Protein AF-A0A1C4ABQ2-F1 (afdb_monomer_lite)

Structure (mmCIF, N/CA/C/O backbone):
data_AF-A0A1C4ABQ2-F1
#
_entry.id   AF-A0A1C4ABQ2-F1
#
loop_
_atom_site.group_PDB
_atom_site.id
_atom_site.type_symbol
_atom_site.label_atom_id
_atom_site.label_alt_id
_atom_site.label_comp_id
_atom_site.label_asym_id
_atom_site.label_entity_id
_atom_site.label_seq_id
_atom_site.pdbx_PDB_ins_code
_atom_site.Cartn_x
_atom_site.Cartn_y
_atom_site.Cartn_z
_atom_site.occupancy
_atom_site.B_iso_or_equiv
_atom_site.auth_seq_id
_atom_site.auth_comp_id
_atom_site.auth_asym_id
_atom_site.auth_atom_id
_atom_site.pdbx_PDB_model_num
ATOM 1 N N . MET A 1 1 ? -17.768 11.528 25.682 1.00 63.75 1 MET A N 1
ATOM 2 C CA . MET A 1 1 ? -18.380 11.515 24.343 1.00 63.75 1 MET A CA 1
ATOM 3 C C . MET A 1 1 ? -19.595 10.629 24.456 1.00 63.75 1 MET A C 1
ATOM 5 O O . MET A 1 1 ? -19.444 9.522 24.957 1.00 63.75 1 MET A O 1
ATOM 9 N N . GLU A 1 2 ? -20.773 11.145 24.133 1.00 73.62 2 GLU A N 1
ATOM 10 C CA . GLU A 1 2 ? -22.008 10.357 24.211 1.00 73.62 2 GLU A CA 1
ATOM 11 C C . GLU A 1 2 ? -22.003 9.253 23.143 1.00 73.62 2 GLU A C 1
ATOM 13 O O . GLU A 1 2 ? -21.319 9.375 22.124 1.00 73.62 2 GLU A O 1
ATOM 18 N N . LYS A 1 3 ? -22.748 8.165 23.370 1.00 76.06 3 LYS A N 1
ATOM 19 C CA . LYS A 1 3 ? -22.786 6.993 22.477 1.00 76.06 3 LYS A CA 1
ATOM 20 C C . LYS A 1 3 ? -23.130 7.365 21.028 1.00 76.06 3 LYS A C 1
ATOM 22 O O . LYS A 1 3 ? -22.496 6.870 20.098 1.00 76.06 3 LYS A O 1
ATOM 27 N N . GLU A 1 4 ? -24.069 8.292 20.847 1.00 79.88 4 GLU A N 1
ATOM 28 C CA . GLU A 1 4 ? -24.466 8.845 19.545 1.00 79.88 4 GLU A CA 1
ATOM 29 C C . GLU A 1 4 ? -23.286 9.537 18.833 1.00 79.88 4 GLU A C 1
ATOM 31 O O . GLU A 1 4 ? -22.979 9.243 17.679 1.00 79.88 4 GLU A O 1
ATOM 36 N N . GLN A 1 5 ? -22.558 10.393 19.560 1.00 82.44 5 GLN A N 1
ATOM 37 C CA . GLN A 1 5 ? -21.386 11.113 19.051 1.00 82.44 5 GLN A CA 1
ATOM 38 C C . GLN A 1 5 ? -20.245 10.152 18.704 1.00 82.44 5 GLN A C 1
ATOM 40 O O . GLN A 1 5 ? -19.570 10.312 17.690 1.00 82.44 5 GLN A O 1
ATOM 45 N N . LEU A 1 6 ? -20.034 9.121 19.526 1.00 84.12 6 LEU A N 1
ATOM 46 C CA . LEU A 1 6 ? -19.039 8.083 19.268 1.00 84.12 6 LEU A CA 1
ATOM 47 C C . LEU A 1 6 ? -19.360 7.302 17.988 1.00 84.12 6 LEU A C 1
ATOM 49 O O . LEU A 1 6 ? -18.461 7.021 17.195 1.00 84.12 6 LEU A O 1
ATOM 53 N N . ARG A 1 7 ? -20.639 7.000 17.753 1.00 85.19 7 ARG A N 1
ATOM 54 C CA . ARG A 1 7 ? -21.100 6.329 16.535 1.00 85.19 7 ARG A CA 1
ATOM 55 C C . ARG A 1 7 ? -20.881 7.185 15.291 1.00 85.19 7 ARG A C 1
ATOM 57 O O . ARG A 1 7 ? -20.404 6.675 14.277 1.00 85.19 7 ARG A O 1
ATOM 64 N N . GLU A 1 8 ? -21.178 8.479 15.369 1.00 87.50 8 GLU A N 1
ATOM 65 C CA . GLU A 1 8 ? -20.927 9.426 14.279 1.00 87.50 8 GLU A CA 1
ATOM 66 C C . GLU A 1 8 ? -19.428 9.515 13.952 1.00 87.50 8 GLU A C 1
ATOM 68 O O . GLU A 1 8 ? -19.023 9.387 12.793 1.00 87.50 8 GLU A O 1
ATOM 73 N N . VAL A 1 9 ? -18.588 9.623 14.986 1.00 88.00 9 VAL A N 1
ATOM 74 C CA . VAL A 1 9 ? -17.129 9.665 14.855 1.00 88.00 9 VAL A CA 1
ATOM 75 C C . VAL A 1 9 ? -16.578 8.391 14.210 1.00 88.00 9 VAL A C 1
ATOM 77 O O . VAL A 1 9 ? -15.751 8.479 13.302 1.00 88.00 9 VAL A O 1
ATOM 80 N N . LEU A 1 10 ? -17.044 7.209 14.618 1.00 87.50 10 LEU A N 1
ATOM 81 C CA . LEU A 1 10 ? -16.612 5.943 14.018 1.00 87.50 10 LEU A CA 1
ATOM 82 C C . LEU A 1 10 ? -17.118 5.774 12.587 1.00 87.50 10 LEU A C 1
ATOM 84 O O . LEU A 1 10 ? -16.385 5.273 11.742 1.00 87.50 10 LEU A O 1
ATOM 88 N N . THR A 1 11 ? -18.328 6.239 12.281 1.00 88.81 11 THR A N 1
ATOM 89 C CA . THR A 1 11 ? -18.867 6.196 10.913 1.00 88.81 11 THR A CA 1
ATOM 90 C C . THR A 1 11 ? -18.039 7.075 9.975 1.00 88.81 11 THR A C 1
ATOM 92 O O . THR A 1 11 ? -17.652 6.640 8.889 1.00 88.81 11 THR A O 1
ATOM 95 N N . LYS A 1 12 ? -17.683 8.285 10.420 1.00 89.31 12 LYS A N 1
ATOM 96 C CA . LYS A 1 12 ? -16.762 9.172 9.699 1.00 89.31 12 LYS A CA 1
ATOM 97 C C . LYS A 1 12 ? -15.358 8.571 9.597 1.00 89.31 12 LYS A C 1
ATOM 99 O O . LYS A 1 12 ? -14.734 8.615 8.540 1.00 89.31 12 LYS A O 1
ATOM 104 N N . GLY A 1 13 ? -14.881 7.950 10.674 1.00 88.69 13 GLY A N 1
ATOM 105 C CA . GLY A 1 13 ? -13.627 7.204 10.695 1.00 88.69 13 GLY A CA 1
ATOM 106 C C . GLY A 1 13 ? -13.599 6.077 9.666 1.00 88.69 13 GLY A C 1
ATOM 107 O O . GLY A 1 13 ? -12.601 5.918 8.972 1.00 88.69 13 GLY A O 1
ATOM 108 N N . LYS A 1 14 ? -14.701 5.334 9.514 1.00 91.25 14 LYS A N 1
ATOM 109 C CA . LYS A 1 14 ? -14.835 4.245 8.538 1.00 91.25 14 LYS A CA 1
ATOM 110 C C . LYS A 1 14 ? -14.685 4.747 7.105 1.00 91.25 14 LYS A C 1
ATOM 112 O O . LYS A 1 14 ? -13.998 4.106 6.313 1.00 91.25 14 LYS A O 1
ATOM 117 N N . GLN A 1 15 ? -15.298 5.886 6.778 1.00 91.75 15 GLN A N 1
ATOM 118 C CA . GLN A 1 15 ? -15.149 6.513 5.461 1.00 91.75 15 GLN A CA 1
ATOM 119 C C . GLN A 1 15 ? -13.683 6.872 5.187 1.00 91.75 15 GLN A C 1
ATOM 121 O O . GLN A 1 15 ? -13.126 6.439 4.182 1.00 91.75 15 GLN A O 1
ATOM 126 N N . LEU A 1 16 ? -13.032 7.559 6.131 1.00 89.56 16 LEU A N 1
ATOM 127 C CA . LEU A 1 16 ? -11.625 7.959 6.015 1.00 89.56 16 LEU A CA 1
ATOM 128 C C . LEU A 1 16 ? -10.666 6.759 5.940 1.00 89.56 16 LEU A C 1
ATOM 130 O O . LEU A 1 16 ? -9.710 6.781 5.167 1.00 89.56 16 LEU A O 1
ATOM 134 N N . ALA A 1 17 ? -10.923 5.690 6.696 1.00 89.31 17 ALA A N 1
ATOM 135 C CA . ALA A 1 17 ? -10.144 4.456 6.618 1.00 89.31 17 ALA A CA 1
ATOM 136 C C . ALA A 1 17 ? -10.325 3.749 5.263 1.00 89.31 17 ALA A C 1
ATOM 138 O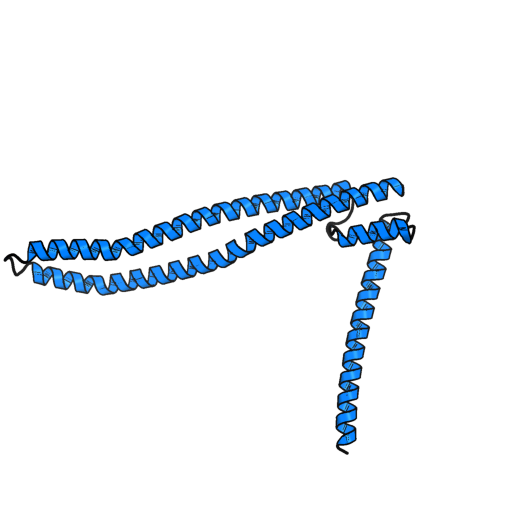 O . ALA A 1 17 ? -9.363 3.220 4.708 1.00 89.31 17 ALA A O 1
ATOM 139 N N . GLY A 1 18 ? -11.535 3.782 4.695 1.00 89.94 18 GLY A N 1
ATOM 140 C CA . GLY A 1 18 ? -11.804 3.279 3.347 1.00 89.94 18 GLY A CA 1
ATOM 141 C C . GLY A 1 18 ? -11.032 4.049 2.273 1.00 89.94 18 GLY A C 1
ATOM 142 O O . GLY A 1 18 ? -10.375 3.438 1.428 1.00 89.94 18 GLY A O 1
ATOM 143 N N . GLU A 1 19 ? -11.040 5.382 2.348 1.00 90.62 19 GLU A N 1
ATOM 144 C CA . GLU A 1 19 ? -10.248 6.250 1.466 1.00 90.62 19 GLU A CA 1
ATOM 145 C C . GLU A 1 19 ? -8.744 5.989 1.613 1.00 90.62 19 GLU A C 1
ATOM 147 O O . GLU A 1 19 ? -8.029 5.856 0.616 1.00 90.62 19 GLU A O 1
ATOM 152 N N . TYR A 1 20 ? -8.258 5.847 2.850 1.00 91.00 20 TYR A N 1
ATOM 153 C CA . TYR A 1 20 ? -6.868 5.499 3.139 1.00 91.00 20 TYR A CA 1
ATOM 154 C C . TYR A 1 20 ? -6.472 4.157 2.509 1.00 91.00 20 TYR A C 1
ATOM 156 O O . TYR A 1 20 ? -5.434 4.062 1.845 1.00 91.00 20 TYR A O 1
ATOM 164 N N . GLU A 1 21 ? -7.295 3.116 2.666 1.00 90.56 21 GLU A N 1
ATOM 165 C CA . GLU A 1 21 ? -7.055 1.809 2.054 1.00 90.56 21 GLU A CA 1
ATOM 166 C C . GLU A 1 21 ? -7.016 1.893 0.525 1.00 90.56 21 GLU A C 1
ATOM 168 O O . GLU A 1 21 ? -6.146 1.283 -0.110 1.00 90.56 21 GLU A O 1
ATOM 173 N N . GLU A 1 22 ? -7.930 2.648 -0.086 1.00 92.62 22 GLU A N 1
ATOM 174 C CA . GLU A 1 22 ? -7.968 2.826 -1.533 1.00 92.62 22 GLU A CA 1
ATOM 175 C C . GLU A 1 22 ? -6.719 3.556 -2.044 1.00 92.62 22 GLU A C 1
ATOM 177 O O . GLU A 1 22 ? -6.046 3.063 -2.960 1.00 92.62 22 GLU A O 1
ATOM 182 N N . LEU A 1 23 ? -6.350 4.669 -1.408 1.00 90.12 23 LEU A N 1
ATOM 183 C CA . LEU A 1 23 ? -5.131 5.419 -1.706 1.00 90.12 23 LEU A CA 1
ATOM 184 C C . LEU A 1 23 ? -3.885 4.539 -1.557 1.00 90.12 23 LEU A C 1
ATOM 186 O O . LEU A 1 23 ? -3.011 4.538 -2.430 1.00 90.12 23 LEU A O 1
ATOM 190 N N . ASN A 1 24 ? -3.816 3.717 -0.508 1.00 88.19 24 ASN A N 1
ATOM 191 C CA . ASN A 1 24 ? -2.699 2.802 -0.287 1.00 88.19 24 ASN A CA 1
ATOM 192 C C . ASN A 1 24 ? -2.634 1.694 -1.362 1.00 88.19 24 ASN A C 1
ATOM 194 O O . ASN A 1 24 ? -1.553 1.349 -1.856 1.00 88.19 24 ASN A O 1
ATOM 198 N N . ARG A 1 25 ? -3.783 1.173 -1.821 1.00 88.94 25 ARG A N 1
ATOM 199 C CA . ARG A 1 25 ? -3.846 0.245 -2.970 1.00 88.94 25 ARG A CA 1
ATOM 200 C C . ARG A 1 25 ? -3.374 0.913 -4.262 1.00 88.94 25 ARG A C 1
ATOM 202 O O . ARG A 1 25 ? -2.673 0.279 -5.056 1.00 88.94 25 ARG A O 1
ATOM 209 N N . GLN A 1 26 ? -3.742 2.171 -4.500 1.00 88.06 26 GLN A N 1
ATOM 210 C CA . GLN A 1 26 ? -3.267 2.933 -5.659 1.00 88.06 26 GLN A CA 1
ATOM 211 C C . GLN A 1 26 ? -1.754 3.182 -5.586 1.00 88.06 26 GLN A C 1
ATOM 213 O O . GLN A 1 26 ? -1.039 2.940 -6.562 1.00 88.06 26 GLN A O 1
ATOM 218 N N . TYR A 1 27 ? -1.243 3.569 -4.417 1.00 88.38 27 TYR A N 1
ATOM 219 C CA . TYR A 1 27 ? 0.185 3.758 -4.169 1.00 88.38 27 TYR A CA 1
ATOM 220 C C . TYR A 1 27 ? 0.987 2.482 -4.447 1.00 88.38 27 TYR A C 1
ATOM 222 O O . TYR A 1 27 ? 1.986 2.517 -5.168 1.00 88.38 27 TYR A O 1
ATOM 230 N N . ASN A 1 28 ? 0.520 1.330 -3.962 1.00 84.19 28 ASN A N 1
ATOM 231 C CA . ASN A 1 28 ? 1.181 0.046 -4.195 1.00 84.19 28 ASN A CA 1
ATOM 232 C C . ASN A 1 28 ? 1.170 -0.377 -5.672 1.00 84.19 28 ASN A C 1
ATOM 234 O O . ASN A 1 28 ? 2.174 -0.911 -6.161 1.00 84.19 28 ASN A O 1
ATOM 238 N N . ARG A 1 29 ? 0.086 -0.083 -6.406 1.00 84.44 29 ARG A N 1
ATOM 239 C CA . ARG A 1 29 ? 0.014 -0.290 -7.864 1.00 84.44 29 ARG A CA 1
ATOM 240 C C . ARG A 1 29 ? 1.036 0.549 -8.629 1.00 84.44 29 ARG A C 1
ATOM 242 O O . ARG A 1 29 ? 1.559 0.075 -9.630 1.00 84.44 29 ARG A O 1
ATOM 249 N N . VAL A 1 30 ? 1.358 1.752 -8.154 1.00 82.75 30 VAL A N 1
ATOM 250 C CA . VAL A 1 30 ? 2.367 2.635 -8.768 1.00 82.75 30 VAL A CA 1
ATOM 251 C C . VAL A 1 30 ? 3.793 2.278 -8.324 1.00 82.75 30 VAL A C 1
ATOM 253 O O . VAL A 1 30 ? 4.723 2.328 -9.126 1.00 82.75 30 VAL A O 1
ATOM 256 N N . LYS A 1 31 ? 3.993 1.854 -7.072 1.00 78.69 31 LYS A N 1
ATOM 257 C CA . LYS A 1 31 ? 5.318 1.535 -6.511 1.00 78.69 31 LYS A CA 1
ATOM 258 C C . LYS A 1 31 ? 5.974 0.315 -7.172 1.00 78.69 31 LYS A C 1
ATOM 260 O O . LYS A 1 31 ? 7.166 0.356 -7.481 1.00 78.69 31 LYS A O 1
ATOM 265 N N . ARG A 1 32 ? 5.218 -0.770 -7.393 1.00 75.38 32 ARG A N 1
ATOM 266 C CA . ARG A 1 32 ? 5.733 -2.009 -8.015 1.00 75.38 32 ARG A CA 1
ATOM 267 C C . ARG A 1 32 ? 6.380 -1.789 -9.391 1.00 75.38 32 ARG A C 1
ATOM 269 O O . ARG A 1 32 ? 7.529 -2.204 -9.554 1.00 75.38 32 ARG A O 1
ATOM 276 N N . PRO A 1 33 ? 5.717 -1.139 -10.369 1.00 71.94 33 PRO A N 1
ATOM 277 C CA . PRO A 1 33 ? 6.312 -0.935 -11.680 1.00 71.94 33 PRO A CA 1
ATOM 278 C C . PRO A 1 33 ? 7.560 -0.060 -11.604 1.00 71.94 33 PRO A C 1
ATOM 280 O O . PRO A 1 33 ? 8.510 -0.371 -12.308 1.00 71.94 33 PRO A O 1
ATOM 283 N N . ILE A 1 34 ? 7.633 0.952 -10.725 1.00 73.31 34 ILE A N 1
ATOM 284 C CA . ILE A 1 34 ? 8.823 1.818 -10.565 1.00 73.31 34 ILE A CA 1
ATOM 285 C C . ILE A 1 34 ? 10.076 1.020 -10.149 1.00 73.31 34 ILE A C 1
ATOM 287 O O . ILE A 1 34 ? 11.173 1.297 -10.647 1.00 73.31 34 ILE A O 1
ATOM 291 N N . LEU A 1 35 ? 9.923 0.028 -9.264 1.00 69.31 35 LEU A N 1
ATOM 292 C CA . LEU A 1 35 ? 11.028 -0.824 -8.802 1.00 69.31 35 LEU A CA 1
ATOM 293 C C . LEU A 1 35 ? 11.518 -1.773 -9.901 1.00 69.31 35 LEU A C 1
ATOM 295 O O . LEU A 1 35 ? 12.704 -1.765 -10.227 1.00 69.31 35 LEU A O 1
ATOM 299 N N . LEU A 1 36 ? 10.605 -2.524 -10.527 1.00 68.94 36 LEU A N 1
ATOM 300 C CA . LEU A 1 36 ? 10.931 -3.453 -11.623 1.00 68.94 36 LEU A CA 1
ATOM 301 C C . LEU A 1 36 ? 11.585 -2.728 -12.804 1.00 68.94 36 LEU A C 1
ATOM 303 O O . LEU A 1 36 ? 12.581 -3.174 -13.369 1.00 68.94 36 LEU A O 1
ATOM 307 N N . SER A 1 37 ? 11.065 -1.546 -13.119 1.00 67.50 37 SER A N 1
ATOM 308 C CA . SER A 1 37 ? 11.619 -0.693 -14.161 1.00 67.50 37 SER A CA 1
ATOM 309 C C . SER A 1 37 ? 12.983 -0.075 -13.783 1.00 67.50 37 SER A C 1
ATOM 311 O O . SER A 1 37 ? 13.776 0.308 -14.643 1.00 67.50 37 SER A O 1
ATOM 313 N N . GLY A 1 38 ? 13.319 0.034 -12.495 1.00 68.94 38 GLY A N 1
ATOM 314 C CA . GLY A 1 38 ? 14.666 0.440 -12.069 1.00 68.94 38 GLY A CA 1
ATOM 315 C C . GLY A 1 38 ? 15.710 -0.600 -12.451 1.00 68.94 38 GLY A C 1
ATOM 316 O O . GLY A 1 38 ? 16.705 -0.264 -13.086 1.00 68.94 38 GLY A O 1
ATOM 317 N N . ALA A 1 39 ? 15.429 -1.862 -12.133 1.00 70.31 39 ALA A N 1
ATOM 318 C CA . ALA A 1 39 ? 16.317 -2.979 -12.432 1.00 70.31 39 ALA A CA 1
ATOM 319 C C . ALA A 1 39 ? 16.547 -3.157 -13.944 1.00 70.31 39 ALA A C 1
ATOM 321 O O . ALA A 1 39 ? 17.687 -3.308 -14.378 1.00 70.31 39 ALA A O 1
ATOM 322 N N . LEU A 1 40 ? 15.489 -3.054 -14.758 1.00 69.94 40 LEU A N 1
ATOM 323 C CA . LEU A 1 40 ? 15.597 -3.152 -16.220 1.00 69.94 40 LEU A CA 1
ATOM 324 C C . LEU A 1 40 ? 16.497 -2.070 -16.832 1.00 69.94 40 LEU A C 1
ATOM 326 O O . LEU A 1 40 ? 17.263 -2.364 -17.745 1.00 69.94 40 LEU A O 1
ATOM 330 N N . LEU A 1 41 ? 16.446 -0.835 -16.320 1.00 72.06 41 LEU A N 1
ATOM 331 C CA . LEU A 1 41 ? 17.294 0.252 -16.819 1.00 72.06 41 LEU A CA 1
ATOM 332 C C . LEU A 1 41 ? 18.781 -0.035 -16.572 1.00 72.06 41 LEU A C 1
ATOM 334 O O . LEU A 1 41 ? 19.601 0.184 -17.456 1.00 72.06 41 LEU A O 1
ATOM 338 N N . VAL A 1 42 ? 19.120 -0.559 -15.391 1.00 73.81 42 VAL A N 1
ATOM 339 C CA . VAL A 1 42 ? 20.500 -0.931 -15.045 1.00 73.81 42 VAL A CA 1
ATOM 340 C C . VAL A 1 42 ? 21.015 -2.024 -15.981 1.00 73.81 42 VAL A C 1
ATOM 342 O O . VAL A 1 42 ? 22.117 -1.906 -16.507 1.00 73.81 42 VAL A O 1
ATOM 345 N N . ILE A 1 43 ? 20.197 -3.043 -16.262 1.00 72.62 43 ILE A N 1
ATOM 346 C CA . ILE A 1 43 ? 20.551 -4.116 -17.204 1.00 72.62 43 ILE A CA 1
ATOM 347 C C . ILE A 1 43 ? 20.796 -3.551 -18.609 1.00 72.62 43 ILE A C 1
ATOM 349 O O . ILE A 1 43 ? 21.783 -3.907 -19.249 1.00 72.62 43 ILE A O 1
ATOM 353 N N . ILE A 1 44 ? 19.932 -2.647 -19.084 1.00 71.06 44 ILE A N 1
ATOM 354 C CA . ILE A 1 44 ? 20.096 -2.007 -20.397 1.00 71.06 44 ILE A CA 1
ATOM 355 C C . ILE A 1 44 ? 21.398 -1.202 -20.452 1.00 71.06 44 ILE A C 1
ATOM 357 O O . ILE A 1 44 ? 22.124 -1.315 -21.435 1.00 71.06 44 ILE A O 1
ATOM 361 N N . LEU A 1 45 ? 21.720 -0.430 -19.409 1.00 71.62 45 LEU A N 1
ATOM 362 C CA . LEU A 1 45 ? 22.960 0.352 -19.349 1.00 71.62 45 LEU A CA 1
ATOM 363 C C . LEU A 1 45 ? 24.205 -0.543 -19.393 1.00 71.62 45 LEU A C 1
ATOM 365 O O . LEU A 1 45 ? 25.114 -0.262 -20.170 1.00 71.62 45 LEU A O 1
ATOM 369 N N . ILE A 1 46 ? 24.208 -1.655 -18.652 1.00 74.00 46 ILE A N 1
ATOM 370 C CA . ILE A 1 46 ? 25.298 -2.644 -18.679 1.00 74.00 46 ILE A CA 1
ATOM 371 C C . ILE A 1 46 ? 25.460 -3.238 -20.085 1.00 74.00 46 ILE A C 1
ATOM 373 O O . ILE A 1 46 ? 26.569 -3.309 -20.612 1.00 74.00 46 ILE A O 1
ATOM 377 N N . MET A 1 47 ? 24.357 -3.628 -20.732 1.00 71.06 47 MET A N 1
ATOM 378 C CA . MET A 1 47 ? 24.394 -4.155 -22.102 1.00 71.06 47 MET A CA 1
ATOM 379 C C . MET A 1 47 ? 24.947 -3.122 -23.092 1.00 71.06 47 MET A C 1
ATOM 381 O O . MET A 1 47 ? 25.703 -3.470 -23.998 1.00 71.06 47 MET A O 1
ATOM 385 N N . LEU A 1 48 ? 24.605 -1.846 -22.907 1.00 70.69 48 LEU A N 1
ATOM 386 C CA . LEU A 1 48 ? 25.069 -0.752 -23.755 1.00 70.69 48 LEU A CA 1
ATOM 387 C C . LEU A 1 48 ? 26.571 -0.484 -23.564 1.00 70.69 48 LEU A C 1
ATOM 389 O O . LEU A 1 48 ? 27.278 -0.297 -24.553 1.00 70.69 48 LEU A O 1
ATOM 393 N N . GLU A 1 49 ? 27.085 -0.554 -22.333 1.00 73.75 49 GLU A N 1
ATOM 394 C CA . GLU A 1 49 ? 28.528 -0.487 -22.061 1.00 73.75 49 GLU A CA 1
ATOM 395 C C . GLU A 1 49 ? 29.295 -1.635 -22.726 1.00 73.75 49 GLU A C 1
ATOM 397 O O . GLU A 1 49 ? 30.314 -1.392 -23.378 1.00 73.75 49 GLU A O 1
ATOM 402 N N . ILE A 1 50 ? 28.787 -2.870 -22.642 1.00 72.62 50 ILE A N 1
ATOM 403 C CA . ILE A 1 50 ? 29.397 -4.039 -23.299 1.00 72.62 50 ILE A CA 1
ATOM 404 C C . ILE A 1 50 ? 29.479 -3.825 -24.816 1.00 72.62 50 ILE A C 1
ATOM 406 O O . ILE A 1 50 ? 30.514 -4.106 -25.431 1.00 72.62 50 ILE A O 1
ATOM 410 N N . ILE A 1 51 ? 28.420 -3.285 -25.426 1.00 70.44 51 ILE A N 1
ATOM 411 C CA . ILE A 1 51 ? 28.395 -2.958 -26.857 1.00 70.44 51 ILE A CA 1
ATOM 412 C C . ILE A 1 51 ? 29.441 -1.882 -27.187 1.00 70.44 51 ILE A C 1
ATOM 414 O O . ILE A 1 51 ? 30.222 -2.061 -28.121 1.00 70.44 51 ILE A O 1
ATOM 418 N N . VAL A 1 52 ? 29.517 -0.795 -26.412 1.00 69.62 52 VAL A N 1
ATOM 419 C CA . VAL A 1 52 ? 30.488 0.294 -26.637 1.00 69.62 52 VAL A CA 1
ATOM 420 C C . VAL A 1 52 ? 31.932 -0.202 -26.514 1.00 69.62 52 VAL A C 1
ATOM 422 O O . VAL A 1 52 ? 32.771 0.131 -27.356 1.00 69.62 52 VAL A O 1
ATOM 425 N N . VAL A 1 53 ? 32.233 -1.021 -25.504 1.00 72.44 53 VAL A N 1
ATOM 426 C CA . VAL A 1 53 ? 33.559 -1.637 -25.323 1.00 72.44 53 VAL A CA 1
ATOM 427 C C . VAL A 1 53 ? 33.898 -2.550 -26.503 1.00 72.44 53 VAL A C 1
ATOM 429 O O . VAL A 1 53 ? 35.014 -2.495 -27.026 1.00 72.44 53 VAL A O 1
ATOM 432 N N . SER A 1 54 ? 32.928 -3.335 -26.975 1.00 68.06 54 SER A N 1
ATOM 433 C CA . SER A 1 54 ? 33.101 -4.220 -28.131 1.00 68.06 54 SER A CA 1
ATOM 434 C C . SER A 1 54 ? 33.393 -3.433 -29.414 1.00 68.06 54 SER A C 1
ATOM 436 O O . SER A 1 54 ? 34.322 -3.775 -30.143 1.00 68.06 54 SER A O 1
ATOM 438 N N . ILE A 1 55 ? 32.682 -2.324 -29.656 1.00 64.88 55 ILE A N 1
ATOM 439 C CA . ILE A 1 55 ? 32.928 -1.435 -30.804 1.00 64.88 55 ILE A CA 1
ATOM 440 C C . ILE A 1 55 ? 34.318 -0.792 -30.717 1.00 64.88 55 ILE A C 1
ATOM 442 O O . ILE A 1 55 ? 35.057 -0.814 -31.702 1.00 64.88 55 ILE A O 1
ATOM 446 N N . LYS A 1 56 ? 34.722 -0.269 -29.548 1.00 65.00 56 LYS A N 1
ATOM 447 C CA . LYS A 1 56 ? 36.068 0.309 -29.350 1.00 65.00 56 LYS A CA 1
ATOM 448 C C . LYS A 1 56 ? 37.182 -0.688 -29.666 1.00 65.00 56 LYS A C 1
ATOM 450 O O . LYS A 1 56 ? 38.217 -0.292 -30.192 1.00 65.00 56 LYS A O 1
ATOM 455 N N . LYS A 1 57 ? 36.966 -1.974 -29.378 1.00 66.38 57 LYS A N 1
ATOM 456 C CA . LYS A 1 57 ? 37.927 -3.045 -29.667 1.00 66.38 57 LYS A CA 1
ATOM 457 C C . LYS A 1 57 ? 38.026 -3.373 -31.163 1.00 66.38 57 LYS A C 1
ATOM 459 O O . LYS A 1 57 ? 39.093 -3.762 -31.623 1.00 66.38 57 LYS A O 1
ATOM 464 N N . ILE A 1 58 ? 36.945 -3.179 -31.922 1.00 60.94 58 ILE A N 1
ATOM 465 C CA . ILE A 1 58 ? 36.884 -3.405 -33.379 1.00 60.94 58 ILE A CA 1
ATOM 466 C C . ILE A 1 58 ? 37.394 -2.183 -34.169 1.00 60.94 58 ILE A C 1
ATOM 468 O O . ILE A 1 58 ? 37.982 -2.331 -35.239 1.00 60.94 58 ILE A O 1
ATOM 472 N N . MET A 1 59 ? 37.231 -0.972 -33.630 1.00 54.91 59 MET A N 1
ATOM 473 C CA . MET A 1 59 ? 37.651 0.295 -34.243 1.00 54.91 59 MET A CA 1
ATOM 474 C C . MET A 1 59 ? 39.107 0.333 -34.772 1.00 54.91 59 MET A C 1
ATOM 476 O O . MET A 1 59 ? 39.289 0.781 -35.908 1.00 54.91 59 MET A O 1
ATOM 480 N N . PRO A 1 60 ? 40.150 -0.158 -34.068 1.00 59.88 60 PRO A N 1
ATOM 481 C CA . PRO A 1 60 ? 41.510 -0.166 -34.619 1.00 59.88 60 PRO A CA 1
ATOM 482 C C . PRO A 1 60 ? 41.643 -1.033 -35.882 1.00 59.88 60 PRO A C 1
ATOM 484 O O . PRO A 1 60 ? 42.418 -0.699 -36.772 1.00 59.88 60 PRO A O 1
ATOM 487 N N . MET A 1 61 ? 40.834 -2.087 -36.026 1.00 53.34 61 MET A N 1
ATOM 488 C CA . MET A 1 61 ? 40.830 -2.937 -37.222 1.00 53.34 61 MET A CA 1
ATOM 489 C C . MET A 1 61 ? 40.260 -2.203 -38.445 1.00 53.34 61 MET A C 1
ATOM 491 O O . MET A 1 61 ? 40.741 -2.382 -39.560 1.00 53.34 61 MET A O 1
ATOM 495 N N . THR A 1 62 ? 39.291 -1.307 -38.234 1.00 57.84 62 THR A N 1
ATOM 496 C CA . THR A 1 62 ? 38.727 -0.459 -39.301 1.00 57.84 62 THR A CA 1
ATOM 497 C C . THR A 1 62 ? 39.676 0.658 -39.756 1.00 57.84 62 THR A C 1
ATOM 499 O O . THR A 1 62 ? 39.646 1.046 -40.921 1.00 57.84 62 THR A O 1
ATOM 502 N N . LEU A 1 63 ? 40.558 1.138 -38.868 1.00 56.62 63 LEU A N 1
ATOM 503 C CA . LEU A 1 63 ? 41.620 2.100 -39.194 1.00 56.62 63 LEU A CA 1
ATOM 504 C C . LEU A 1 63 ? 42.704 1.472 -40.081 1.00 56.62 63 LEU A C 1
ATOM 506 O O . LEU A 1 63 ? 43.101 2.083 -41.066 1.00 56.62 63 LEU A O 1
ATOM 510 N N . ILE A 1 64 ? 43.094 0.224 -39.807 1.00 55.78 64 ILE A N 1
ATOM 511 C CA . ILE A 1 64 ? 44.046 -0.533 -40.642 1.00 55.78 64 ILE A CA 1
ATOM 512 C C . ILE A 1 64 ? 43.489 -0.750 -42.062 1.00 55.78 64 ILE A C 1
ATOM 514 O O . ILE A 1 64 ? 44.211 -0.628 -43.050 1.00 55.78 64 ILE A O 1
ATOM 518 N N . LEU A 1 65 ? 42.183 -1.009 -42.183 1.00 53.81 65 LEU A N 1
ATOM 519 C CA . LEU A 1 65 ? 41.496 -1.085 -43.477 1.00 53.81 65 LEU A CA 1
ATOM 520 C C . LEU A 1 65 ? 41.515 0.252 -44.237 1.00 53.81 65 LEU A C 1
ATOM 522 O O . LEU A 1 65 ? 41.605 0.246 -45.460 1.00 53.81 65 LEU A O 1
ATOM 526 N N . LYS A 1 66 ? 41.469 1.393 -43.538 1.00 55.50 66 LYS A N 1
ATOM 527 C CA . LYS A 1 66 ? 41.519 2.732 -44.146 1.00 55.50 66 LYS A CA 1
ATOM 528 C C . LYS A 1 66 ? 42.887 3.041 -44.773 1.00 55.50 66 LYS A C 1
ATOM 530 O O . LYS A 1 66 ? 42.928 3.645 -45.843 1.00 55.50 66 LYS A O 1
ATOM 535 N N . ASP A 1 67 ? 43.980 2.588 -44.165 1.00 56.38 67 ASP A N 1
ATOM 536 C CA . ASP A 1 67 ? 45.336 2.776 -44.708 1.00 56.38 67 ASP A CA 1
ATOM 537 C C . ASP A 1 67 ? 45.588 1.921 -45.965 1.00 56.38 67 ASP A C 1
ATOM 539 O O . ASP A 1 67 ? 46.239 2.373 -46.907 1.00 56.38 67 ASP A O 1
ATOM 543 N N . LEU A 1 68 ? 44.982 0.729 -46.043 1.00 54.97 68 LEU A N 1
ATOM 544 C CA . LEU A 1 68 ? 44.944 -0.106 -47.258 1.00 54.97 68 LEU A CA 1
ATOM 545 C C . LEU A 1 68 ? 44.154 0.535 -48.416 1.00 54.97 68 LEU A C 1
ATOM 547 O O . LEU A 1 68 ? 44.350 0.169 -49.573 1.00 54.97 68 LEU A O 1
ATOM 551 N N . PHE A 1 69 ? 43.268 1.488 -48.119 1.00 53.81 69 PHE A N 1
ATOM 552 C CA . PHE A 1 69 ? 42.429 2.182 -49.100 1.00 53.81 69 PHE A CA 1
ATOM 553 C C . PHE A 1 69 ? 43.130 3.360 -49.786 1.00 53.81 69 PHE A C 1
ATOM 555 O O . PHE A 1 69 ? 42.843 3.657 -50.944 1.00 53.81 69 PHE A O 1
ATOM 562 N N . ILE A 1 70 ? 44.049 4.036 -49.091 1.00 56.62 70 ILE A N 1
ATOM 563 C CA . ILE A 1 70 ? 44.748 5.228 -49.605 1.00 56.62 70 ILE A CA 1
ATOM 564 C C . ILE A 1 70 ? 45.757 4.855 -50.708 1.00 56.62 70 ILE A C 1
ATOM 566 O O . ILE A 1 70 ? 46.080 5.678 -51.562 1.00 56.62 70 ILE A O 1
ATOM 570 N N . THR A 1 71 ? 46.217 3.603 -50.746 1.00 58.22 71 THR A N 1
ATOM 571 C CA . THR A 1 71 ? 47.242 3.119 -51.682 1.00 58.22 71 THR A CA 1
ATOM 572 C C . THR A 1 71 ? 46.713 2.645 -53.046 1.00 58.22 71 THR A C 1
ATOM 574 O O . THR A 1 71 ? 47.528 2.408 -53.933 1.00 58.22 71 THR A O 1
ATOM 577 N N . ASN A 1 72 ? 45.391 2.553 -53.275 1.00 56.41 72 ASN A N 1
ATOM 578 C CA . ASN A 1 72 ? 44.806 2.091 -54.550 1.00 56.41 72 ASN A CA 1
ATOM 579 C C . ASN A 1 72 ? 43.676 3.023 -55.061 1.00 56.41 72 ASN A C 1
ATOM 581 O O . ASN A 1 72 ? 42.527 2.883 -54.643 1.00 56.41 72 ASN A O 1
ATOM 585 N N . PRO A 1 73 ? 43.963 3.970 -55.982 1.00 54.72 73 PRO A N 1
ATOM 586 C CA . PRO A 1 73 ? 43.080 5.110 -56.276 1.00 54.72 73 PRO A CA 1
ATOM 587 C C . PRO A 1 73 ? 42.049 4.927 -57.414 1.00 54.72 73 PRO A C 1
ATOM 589 O O . PRO A 1 73 ? 41.304 5.861 -57.708 1.00 54.72 73 PRO A O 1
ATOM 592 N N . GLY A 1 74 ? 41.969 3.778 -58.091 1.00 55.97 74 GLY A N 1
ATOM 593 C CA . GLY A 1 74 ? 40.969 3.570 -59.156 1.00 55.97 74 GLY A CA 1
ATOM 594 C C . GLY A 1 74 ? 39.586 3.244 -58.583 1.00 55.97 74 GLY A C 1
ATOM 595 O O . GLY A 1 74 ? 39.553 2.425 -57.686 1.00 55.97 74 GLY A O 1
ATOM 596 N N . GLN A 1 75 ? 38.499 3.868 -59.084 1.00 55.88 75 GLN A N 1
ATOM 597 C CA . GLN A 1 75 ? 37.018 3.640 -58.974 1.00 55.88 75 GLN A CA 1
ATOM 598 C C . GLN A 1 75 ? 36.342 3.020 -57.717 1.00 55.88 75 GLN A C 1
ATOM 600 O O . GLN A 1 75 ? 35.168 3.282 -57.460 1.00 55.88 75 GLN A O 1
ATOM 605 N N . TRP A 1 76 ? 37.053 2.275 -56.886 1.00 53.97 76 TRP A N 1
ATOM 606 C CA . TRP A 1 76 ? 36.684 1.766 -55.571 1.00 53.97 76 TRP A CA 1
ATOM 607 C C . TRP A 1 76 ? 36.242 2.833 -54.533 1.00 53.97 76 TRP A C 1
ATOM 609 O O . TRP A 1 76 ? 35.391 2.494 -53.706 1.00 53.97 76 TRP A O 1
ATOM 619 N N . PRO A 1 77 ? 36.679 4.117 -54.547 1.00 57.44 77 PRO A N 1
ATOM 620 C CA . PRO A 1 77 ? 36.326 5.065 -53.479 1.00 57.44 77 PRO A CA 1
ATOM 621 C C . PRO A 1 77 ? 34.826 5.389 -53.382 1.00 57.44 77 PRO A C 1
ATOM 623 O O . PRO A 1 77 ? 34.320 5.648 -52.292 1.00 57.44 77 PRO A O 1
ATOM 626 N N . MET A 1 78 ? 34.095 5.364 -54.504 1.00 54.72 78 MET A N 1
ATOM 627 C CA . MET A 1 78 ? 32.696 5.812 -54.552 1.00 54.72 78 MET A CA 1
ATOM 628 C C . MET A 1 78 ? 31.716 4.732 -54.057 1.00 54.72 78 MET A C 1
ATOM 630 O O . MET A 1 78 ? 30.840 5.018 -53.242 1.00 54.72 78 MET A O 1
ATOM 634 N N . LEU A 1 79 ? 31.908 3.474 -54.476 1.00 56.31 79 LEU A N 1
ATOM 635 C CA . LEU A 1 79 ? 31.128 2.317 -54.006 1.00 56.31 79 LEU A CA 1
ATOM 636 C C . LEU A 1 79 ? 31.396 2.003 -52.527 1.00 56.31 79 LEU A C 1
ATOM 638 O O . LEU A 1 79 ? 30.473 1.667 -51.784 1.00 56.31 79 LEU A O 1
ATOM 642 N N . ILE A 1 80 ? 32.641 2.167 -52.071 1.00 58.16 80 ILE A N 1
ATOM 643 C CA . ILE A 1 80 ? 32.971 2.010 -50.653 1.00 58.16 80 ILE A CA 1
ATOM 644 C C . ILE A 1 80 ? 32.470 3.176 -49.804 1.00 58.16 80 ILE A C 1
ATOM 646 O O . ILE A 1 80 ? 31.972 2.923 -48.711 1.00 58.16 80 ILE A O 1
ATOM 650 N N . GLY A 1 81 ? 32.494 4.420 -50.294 1.00 59.69 81 GLY A N 1
ATOM 651 C CA . GLY A 1 81 ? 31.912 5.560 -49.576 1.00 59.69 81 GLY A CA 1
ATOM 652 C C . GLY A 1 81 ? 30.426 5.364 -49.252 1.00 59.69 81 GLY A C 1
ATOM 653 O O . GLY A 1 81 ? 30.004 5.594 -48.119 1.00 59.69 81 GLY A O 1
ATOM 654 N N . ILE A 1 82 ? 29.645 4.849 -50.210 1.00 65.50 82 ILE A N 1
ATOM 655 C CA . ILE A 1 82 ? 28.222 4.531 -50.008 1.00 65.50 82 ILE A CA 1
ATOM 656 C C . ILE A 1 82 ? 28.051 3.386 -48.998 1.00 65.50 82 ILE A C 1
ATOM 658 O O . ILE A 1 82 ? 27.238 3.501 -48.081 1.00 65.50 82 ILE A O 1
ATOM 662 N N . ASN A 1 83 ? 28.849 2.318 -49.098 1.00 64.38 83 ASN A N 1
ATOM 663 C CA . ASN A 1 83 ? 28.801 1.210 -48.138 1.00 64.38 83 ASN A CA 1
ATOM 664 C C . ASN A 1 83 ? 29.179 1.645 -46.715 1.00 64.38 83 ASN A C 1
ATOM 666 O O . ASN A 1 83 ? 28.548 1.203 -45.759 1.00 64.38 83 ASN A O 1
ATOM 670 N N . VAL A 1 84 ? 30.148 2.548 -46.554 1.00 67.38 84 VAL A N 1
ATOM 671 C CA . VAL A 1 84 ? 30.521 3.107 -45.244 1.00 67.38 84 VAL A CA 1
ATOM 672 C C . VAL A 1 84 ? 29.377 3.932 -44.651 1.00 67.38 84 VAL A C 1
ATOM 674 O O . VAL A 1 84 ? 29.088 3.798 -43.463 1.00 67.38 84 VAL A O 1
ATOM 677 N N . ILE A 1 85 ? 28.682 4.736 -45.463 1.00 67.12 85 ILE A N 1
ATOM 678 C CA . ILE A 1 85 ? 27.503 5.496 -45.018 1.00 67.12 85 ILE A CA 1
ATOM 679 C C . ILE A 1 85 ? 26.368 4.548 -44.605 1.00 67.12 85 ILE A C 1
ATOM 681 O O . ILE A 1 85 ? 25.765 4.745 -43.551 1.00 67.12 85 ILE A O 1
ATOM 685 N N . ILE A 1 86 ? 26.107 3.489 -45.378 1.00 70.38 86 ILE A N 1
ATOM 686 C CA . ILE A 1 86 ? 25.094 2.475 -45.046 1.00 70.38 86 ILE A CA 1
ATOM 687 C C . ILE A 1 86 ? 25.455 1.751 -43.743 1.00 70.38 86 ILE A C 1
ATOM 689 O O . ILE A 1 86 ? 24.599 1.597 -42.874 1.00 70.38 86 ILE A O 1
ATOM 693 N N . VAL A 1 87 ? 26.719 1.360 -43.560 1.00 68.75 87 VAL A N 1
ATOM 694 C CA . VAL A 1 87 ? 27.202 0.726 -42.323 1.00 68.75 87 VAL A CA 1
ATOM 695 C C . VAL A 1 87 ? 27.069 1.673 -41.130 1.00 68.75 87 VAL A C 1
ATOM 697 O O . VAL A 1 87 ? 26.612 1.249 -40.072 1.00 68.75 87 VAL A O 1
ATOM 700 N N . LEU A 1 88 ? 27.383 2.962 -41.288 1.00 65.75 88 LEU A N 1
ATOM 701 C CA . LEU A 1 88 ? 27.169 3.966 -40.243 1.00 65.75 88 LEU A CA 1
ATOM 702 C C . LEU A 1 88 ? 25.684 4.098 -39.886 1.00 65.75 88 LEU A C 1
ATOM 704 O O . LEU A 1 88 ? 25.344 4.059 -38.707 1.00 65.75 88 LEU A O 1
ATOM 708 N N . ILE A 1 89 ? 24.786 4.182 -40.869 1.00 71.38 89 ILE A N 1
ATOM 709 C CA . ILE A 1 89 ? 23.338 4.246 -40.617 1.00 71.38 89 ILE A CA 1
ATOM 710 C C . ILE A 1 89 ? 22.859 2.982 -39.892 1.00 71.38 89 ILE A C 1
ATOM 712 O O . ILE A 1 89 ? 22.141 3.091 -38.901 1.00 71.38 89 ILE A O 1
ATOM 716 N N . LEU A 1 90 ? 23.293 1.794 -40.319 1.00 68.62 90 LEU A N 1
ATOM 717 C CA . LEU A 1 90 ? 22.932 0.524 -39.680 1.00 68.62 90 LEU A CA 1
ATOM 718 C C . LEU A 1 90 ? 23.492 0.383 -38.258 1.00 68.62 90 LEU A C 1
ATOM 720 O O . LEU A 1 90 ? 22.854 -0.254 -37.425 1.00 68.62 90 LEU A O 1
ATOM 724 N N . LEU A 1 91 ? 24.643 0.991 -37.959 1.00 67.94 91 LEU A N 1
ATOM 725 C CA . LEU A 1 91 ? 25.216 1.020 -36.611 1.00 67.94 91 LEU A CA 1
ATOM 726 C C . LEU A 1 91 ? 24.528 2.050 -35.706 1.00 67.94 91 LEU A C 1
ATOM 728 O O . LEU A 1 91 ? 24.291 1.767 -34.533 1.00 67.94 91 LEU A O 1
ATOM 732 N N . PHE A 1 92 ? 24.172 3.227 -36.228 1.00 63.81 92 PHE A N 1
ATOM 733 C CA . PHE A 1 92 ? 23.566 4.306 -35.439 1.00 63.81 92 PHE A CA 1
ATOM 734 C C . PHE A 1 92 ? 22.052 4.163 -35.263 1.00 63.81 92 PHE A C 1
ATOM 736 O O . PHE A 1 92 ? 21.528 4.529 -34.212 1.00 63.81 92 PHE A O 1
ATOM 743 N N . PHE A 1 93 ? 21.335 3.596 -36.231 1.00 71.06 93 PHE A N 1
ATOM 744 C CA . PHE A 1 93 ? 19.889 3.380 -36.148 1.00 71.06 93 PHE A CA 1
ATOM 745 C C . PHE A 1 93 ? 19.436 2.579 -34.907 1.00 71.06 93 PHE A C 1
ATOM 747 O O . PHE A 1 93 ? 18.524 3.042 -34.212 1.00 71.06 93 PHE A O 1
ATOM 754 N N . PRO A 1 94 ? 20.051 1.431 -34.544 1.00 70.44 94 PRO A N 1
ATOM 755 C CA . PRO A 1 94 ? 19.686 0.712 -33.326 1.00 70.44 94 PRO A CA 1
ATOM 756 C C . PRO A 1 94 ? 20.028 1.510 -32.064 1.00 70.44 94 PRO A C 1
ATOM 758 O O . PRO A 1 94 ? 19.275 1.443 -31.095 1.00 70.44 94 PRO A O 1
ATOM 761 N N . ILE A 1 95 ? 21.103 2.306 -32.081 1.00 68.88 95 ILE A N 1
ATOM 762 C CA . ILE A 1 95 ? 21.492 3.167 -30.955 1.00 68.88 95 ILE A CA 1
ATOM 763 C C . ILE A 1 95 ? 20.438 4.255 -30.743 1.00 68.88 95 ILE A C 1
ATOM 765 O O . ILE A 1 95 ? 19.941 4.411 -29.632 1.00 68.88 95 ILE A O 1
ATOM 769 N N . ILE A 1 96 ? 20.037 4.960 -31.804 1.00 67.12 96 ILE A N 1
ATOM 770 C CA . ILE A 1 96 ? 19.011 6.009 -31.735 1.00 67.12 96 ILE A CA 1
ATOM 771 C C . ILE A 1 96 ? 17.691 5.416 -31.238 1.00 67.12 96 ILE A C 1
ATOM 773 O O . ILE A 1 96 ? 17.112 5.939 -30.290 1.00 67.12 96 ILE A O 1
ATOM 777 N N . ARG A 1 97 ? 17.255 4.278 -31.797 1.00 72.44 97 ARG A N 1
ATOM 778 C CA . ARG A 1 97 ? 16.028 3.591 -31.366 1.00 72.44 97 ARG A CA 1
ATOM 779 C C . ARG A 1 97 ? 16.070 3.193 -29.886 1.00 72.44 97 ARG A C 1
ATOM 781 O O . ARG A 1 97 ? 15.075 3.363 -29.182 1.00 72.44 97 ARG A O 1
ATOM 788 N N . GLN A 1 98 ? 17.205 2.687 -29.402 1.00 67.56 98 GLN A N 1
ATOM 789 C CA . GLN A 1 98 ? 17.399 2.367 -27.984 1.00 67.56 98 GLN A CA 1
ATOM 790 C C . GLN A 1 98 ? 17.334 3.628 -27.111 1.00 67.56 98 GLN A C 1
ATOM 792 O O . GLN A 1 98 ? 16.617 3.640 -26.114 1.00 67.56 98 GLN A O 1
ATOM 797 N N . VAL A 1 99 ? 18.004 4.713 -27.511 1.00 67.25 99 VAL A N 1
ATOM 798 C CA . VAL A 1 99 ? 17.989 5.993 -26.784 1.00 67.25 99 VAL A CA 1
ATOM 799 C C . VAL A 1 99 ? 16.575 6.569 -26.701 1.00 67.25 99 VAL A C 1
ATOM 801 O O . VAL A 1 99 ? 16.157 6.987 -25.623 1.00 67.25 99 VAL A O 1
ATOM 804 N N . THR A 1 100 ? 15.800 6.543 -27.790 1.00 70.56 100 THR A N 1
ATOM 805 C CA . THR A 1 100 ? 14.408 7.020 -27.780 1.00 70.56 100 THR A CA 1
ATOM 806 C C . THR A 1 100 ? 13.537 6.186 -26.840 1.00 70.56 100 THR A C 1
ATOM 808 O O . THR A 1 100 ? 12.780 6.749 -26.051 1.00 70.56 100 THR A O 1
ATOM 811 N N . ASN A 1 101 ? 13.683 4.858 -26.854 1.00 70.69 101 ASN A N 1
ATOM 812 C CA . ASN A 1 101 ? 12.953 3.973 -25.943 1.00 70.69 101 ASN A CA 1
ATOM 813 C C . ASN A 1 101 ? 13.309 4.242 -24.472 1.00 70.69 101 ASN A C 1
ATOM 815 O O . ASN A 1 101 ? 12.413 4.328 -23.633 1.00 70.69 101 ASN A O 1
ATOM 819 N N . ILE A 1 102 ? 14.597 4.426 -24.164 1.00 70.69 102 ILE A N 1
ATOM 820 C CA . ILE A 1 102 ? 15.077 4.772 -22.817 1.00 70.69 102 ILE A CA 1
ATOM 821 C C . ILE A 1 102 ? 14.529 6.136 -22.379 1.00 70.69 102 ILE A C 1
ATOM 823 O O . ILE A 1 102 ? 14.115 6.299 -21.232 1.00 70.69 102 ILE A O 1
ATOM 827 N N . TYR A 1 103 ? 14.487 7.110 -23.286 1.00 68.25 103 TYR A N 1
ATOM 828 C CA . TYR A 1 103 ? 13.987 8.450 -22.998 1.00 68.25 103 TYR A CA 1
ATOM 829 C C . TYR A 1 103 ? 12.481 8.460 -22.697 1.00 68.25 103 TYR A C 1
ATOM 831 O O . TYR A 1 103 ? 12.062 8.979 -21.661 1.00 68.25 103 TYR A O 1
ATOM 839 N N . VAL A 1 104 ? 11.666 7.820 -23.546 1.00 74.69 104 VAL A N 1
ATOM 840 C CA . VAL A 1 104 ? 10.213 7.667 -23.325 1.00 74.69 104 VAL A CA 1
ATOM 841 C C . VAL A 1 104 ? 9.943 6.953 -22.001 1.00 74.69 104 VAL A C 1
ATOM 843 O O . VAL A 1 104 ? 9.082 7.357 -21.217 1.00 74.69 104 VAL A O 1
ATOM 846 N N . TYR A 1 105 ? 10.734 5.926 -21.710 1.00 73.31 105 TYR A N 1
ATOM 847 C CA . TYR A 1 105 ? 10.671 5.198 -20.456 1.00 73.31 105 TYR A CA 1
ATOM 848 C C . TYR A 1 105 ? 11.014 6.061 -19.234 1.00 73.31 105 TYR A C 1
ATOM 850 O O . TYR A 1 105 ? 10.328 5.994 -18.211 1.00 73.31 105 TYR A O 1
ATOM 858 N N . PHE A 1 106 ? 12.044 6.904 -19.335 1.00 70.88 106 PHE A N 1
ATOM 859 C CA . PHE A 1 106 ? 12.447 7.814 -18.266 1.00 70.88 106 PHE A CA 1
ATOM 860 C C . PHE A 1 106 ? 11.370 8.867 -17.978 1.00 70.88 106 PHE A C 1
ATOM 862 O O . PHE A 1 106 ? 11.046 9.110 -16.815 1.00 70.88 106 PHE A O 1
ATOM 869 N N . ILE A 1 107 ? 10.746 9.430 -19.019 1.00 74.12 107 ILE A N 1
ATOM 870 C CA . ILE A 1 107 ? 9.606 10.348 -18.868 1.00 74.12 107 ILE A CA 1
ATOM 871 C C . ILE A 1 107 ? 8.441 9.650 -18.160 1.00 74.12 107 ILE A C 1
ATOM 873 O O . ILE A 1 107 ? 7.912 10.177 -17.178 1.00 74.12 107 ILE A O 1
ATOM 877 N N . GLY A 1 108 ? 8.078 8.442 -18.607 1.00 75.56 108 GLY A N 1
ATOM 878 C CA . GLY A 1 108 ? 7.033 7.640 -17.967 1.00 75.56 108 GLY A CA 1
ATOM 879 C C . GLY A 1 108 ? 7.329 7.376 -16.487 1.00 75.56 108 GLY A C 1
ATOM 880 O O . GLY A 1 108 ? 6.446 7.488 -15.636 1.00 75.56 108 GLY A O 1
ATOM 881 N N . LYS A 1 109 ? 8.596 7.119 -16.146 1.00 72.88 109 LYS A N 1
ATOM 882 C CA . LYS A 1 109 ? 9.046 6.981 -14.757 1.00 72.88 109 LYS A CA 1
ATOM 883 C C . LYS A 1 109 ? 8.905 8.257 -13.943 1.00 72.88 109 LYS A C 1
ATOM 885 O O . LYS A 1 109 ? 8.384 8.198 -12.831 1.00 72.88 109 LYS A O 1
ATOM 890 N N . CYS A 1 110 ? 9.368 9.389 -14.463 1.00 76.81 110 CYS A N 1
ATOM 891 C CA . CYS A 1 110 ? 9.255 10.674 -13.778 1.00 76.81 110 CYS A CA 1
ATOM 892 C C . CYS A 1 110 ? 7.792 11.004 -13.463 1.00 76.81 110 CYS A C 1
ATOM 894 O O . CYS A 1 110 ? 7.484 11.432 -12.348 1.00 76.81 110 CYS A O 1
ATOM 896 N N . PHE A 1 111 ? 6.879 10.711 -14.394 1.00 81.19 111 PHE A N 1
ATOM 897 C CA . PHE A 1 111 ? 5.442 10.846 -14.174 1.00 81.19 111 PHE A CA 1
ATOM 898 C C . PHE A 1 111 ? 4.937 9.942 -13.038 1.00 81.19 111 PHE A C 1
ATOM 900 O O . PHE A 1 111 ? 4.266 10.416 -12.119 1.00 81.19 111 PHE A O 1
ATOM 907 N N . LEU A 1 112 ? 5.307 8.656 -13.044 1.00 81.94 112 LEU A N 1
ATOM 908 C CA . LEU A 1 112 ? 4.920 7.708 -11.993 1.00 81.94 112 LEU A CA 1
ATOM 909 C C . LEU A 1 112 ? 5.483 8.092 -10.616 1.00 81.94 112 LEU A C 1
ATOM 911 O O . LEU A 1 112 ? 4.776 7.970 -9.619 1.00 81.94 112 LEU A O 1
ATOM 915 N N . ILE A 1 113 ? 6.716 8.603 -10.547 1.00 82.06 113 ILE A N 1
ATOM 916 C CA . ILE A 1 113 ? 7.332 9.091 -9.303 1.00 82.06 113 ILE A CA 1
ATOM 917 C C . ILE A 1 113 ? 6.580 10.315 -8.772 1.00 82.06 113 ILE A C 1
ATOM 919 O O . ILE A 1 113 ? 6.322 10.403 -7.571 1.00 82.06 113 ILE A O 1
ATOM 923 N N . ASN A 1 114 ? 6.197 11.253 -9.642 1.00 84.12 114 ASN A N 1
ATOM 924 C CA . ASN A 1 114 ? 5.388 12.398 -9.228 1.00 84.12 114 ASN A CA 1
ATOM 925 C C . ASN A 1 114 ? 4.010 11.962 -8.725 1.00 84.12 114 ASN A C 1
ATOM 927 O O . ASN A 1 114 ? 3.588 12.410 -7.659 1.00 84.12 114 ASN A O 1
ATOM 931 N N . LYS A 1 115 ? 3.354 11.028 -9.422 1.00 85.31 115 LYS A N 1
ATOM 932 C CA . LYS A 1 115 ? 2.092 10.434 -8.964 1.00 85.31 115 LYS A CA 1
ATOM 933 C C . LYS A 1 115 ? 2.252 9.746 -7.605 1.00 85.31 115 LYS A C 1
ATOM 935 O O . LYS A 1 115 ? 1.424 9.932 -6.722 1.00 85.31 115 LYS A O 1
ATOM 940 N N . GLN A 1 116 ? 3.346 9.010 -7.401 1.00 87.44 116 GLN A N 1
ATOM 941 C CA . GLN A 1 116 ? 3.669 8.373 -6.124 1.00 87.44 116 GLN A CA 1
ATOM 942 C C . GLN A 1 116 ? 3.860 9.400 -4.997 1.00 87.44 116 GLN A C 1
ATOM 944 O O . GLN A 1 116 ? 3.393 9.176 -3.881 1.00 87.44 116 GLN A O 1
ATOM 949 N N . LYS A 1 117 ? 4.534 10.527 -5.267 1.00 86.81 117 LYS A N 1
ATOM 950 C CA . LYS A 1 117 ? 4.700 11.621 -4.297 1.00 86.81 117 LYS A CA 1
ATOM 951 C C . LYS A 1 117 ? 3.364 12.275 -3.940 1.00 86.81 117 LYS A C 1
ATOM 953 O O . LYS A 1 117 ? 3.161 12.573 -2.767 1.00 86.81 117 LYS A O 1
ATOM 958 N N . GLY A 1 118 ? 2.482 12.480 -4.921 1.00 88.69 118 GLY A N 1
ATOM 959 C CA . GLY A 1 118 ? 1.122 12.989 -4.705 1.00 88.69 118 GLY A CA 1
ATOM 960 C C . GLY A 1 118 ? 0.315 12.063 -3.800 1.00 88.69 118 GLY A C 1
ATOM 961 O O . GLY A 1 118 ? -0.078 12.468 -2.712 1.00 88.69 118 GLY A O 1
ATOM 962 N N . LEU A 1 119 ? 0.230 10.782 -4.171 1.00 88.75 119 LEU A N 1
ATOM 963 C CA . LEU A 1 119 ? -0.450 9.756 -3.375 1.00 88.75 119 LEU A CA 1
ATOM 964 C C . LEU A 1 119 ? 0.110 9.656 -1.953 1.00 88.75 119 LEU A C 1
ATOM 966 O O . LEU A 1 119 ? -0.646 9.519 -1.004 1.00 88.75 119 LEU A O 1
ATOM 970 N N . LYS A 1 120 ? 1.432 9.761 -1.769 1.00 89.38 120 LYS A N 1
ATOM 971 C CA . LYS A 1 120 ? 2.034 9.741 -0.428 1.00 89.38 120 LYS A CA 1
ATOM 972 C C . LYS A 1 120 ? 1.565 10.917 0.439 1.00 89.38 120 LYS A C 1
ATOM 974 O O . LYS A 1 120 ? 1.362 10.723 1.633 1.00 89.38 120 LYS A O 1
ATOM 979 N N . LYS A 1 121 ? 1.416 12.111 -0.146 1.00 91.38 121 LYS A N 1
ATOM 980 C CA . LYS A 1 121 ? 0.903 13.298 0.558 1.00 91.38 121 LYS A CA 1
ATOM 981 C C . LYS A 1 121 ? -0.583 13.165 0.882 1.00 91.38 121 LYS A C 1
ATOM 983 O O . LYS A 1 121 ? -0.991 13.528 1.978 1.00 91.38 121 LYS A O 1
ATOM 988 N N . GLU A 1 122 ? -1.370 12.636 -0.049 1.00 90.00 122 GLU A N 1
ATOM 989 C CA . GLU A 1 122 ? -2.794 12.361 0.173 1.00 90.00 122 GLU A CA 1
ATOM 990 C C . GLU A 1 122 ? -2.976 11.333 1.293 1.00 90.00 122 GLU A C 1
ATOM 992 O O . GLU A 1 122 ? -3.701 11.601 2.239 1.00 90.00 122 GLU A O 1
ATOM 997 N N . ILE A 1 123 ? -2.219 10.230 1.274 1.00 89.38 123 ILE A N 1
ATOM 998 C CA . ILE A 1 123 ? -2.221 9.216 2.341 1.00 89.38 123 ILE A CA 1
ATOM 999 C C . ILE A 1 123 ? -1.901 9.832 3.707 1.00 89.38 123 ILE A C 1
ATOM 1001 O O . ILE A 1 123 ? -2.592 9.530 4.678 1.00 89.38 123 ILE A O 1
ATOM 1005 N N . SER A 1 124 ? -0.864 10.677 3.808 1.00 90.06 124 SER A N 1
ATOM 1006 C CA . SER A 1 124 ? -0.535 11.326 5.086 1.00 90.06 124 SER A CA 1
ATOM 1007 C C . SER A 1 124 ? -1.634 12.282 5.533 1.00 90.06 124 SER A C 1
ATOM 1009 O O . SER A 1 124 ? -1.995 12.282 6.699 1.00 90.06 124 SER A O 1
ATOM 1011 N N . HIS A 1 125 ? -2.208 13.046 4.605 1.00 92.56 125 HIS A N 1
ATOM 1012 C CA . HIS A 1 125 ? -3.275 13.986 4.918 1.00 92.56 125 HIS A CA 1
ATOM 1013 C C . HIS A 1 125 ? -4.558 13.276 5.374 1.00 92.56 125 HIS A C 1
ATOM 1015 O O . HIS A 1 125 ? -5.131 13.656 6.390 1.00 92.56 125 HIS A O 1
ATOM 1021 N N . THR A 1 126 ? -4.990 12.222 4.676 1.00 88.31 126 THR A N 1
ATOM 1022 C CA . THR A 1 126 ? -6.151 11.408 5.073 1.00 88.31 126 THR A CA 1
ATOM 1023 C C . THR A 1 126 ? -5.923 10.756 6.434 1.00 88.31 126 THR A C 1
ATOM 1025 O O . THR A 1 126 ? -6.834 10.700 7.256 1.00 88.31 126 THR A O 1
ATOM 1028 N N . LEU A 1 127 ? -4.696 10.308 6.710 1.00 89.75 127 LEU A N 1
ATOM 1029 C CA . LEU A 1 127 ? -4.341 9.754 8.010 1.00 89.75 127 LEU A CA 1
ATOM 1030 C C . LEU A 1 127 ? -4.385 10.809 9.128 1.00 89.75 127 LEU A C 1
ATOM 1032 O O . LEU A 1 127 ? -4.953 10.547 10.186 1.00 89.75 127 LEU A O 1
ATOM 1036 N N . ASP A 1 128 ? -3.835 12.001 8.899 1.00 90.56 128 ASP A N 1
ATOM 1037 C CA . ASP A 1 128 ? -3.896 13.100 9.867 1.00 90.56 128 ASP A CA 1
ATOM 1038 C C . ASP A 1 128 ? -5.353 13.515 10.121 1.00 90.56 128 ASP A C 1
ATOM 1040 O O . ASP A 1 128 ? -5.770 13.682 11.269 1.00 90.56 128 ASP A O 1
ATOM 1044 N N . GLN A 1 129 ? -6.170 13.599 9.065 1.00 89.56 129 GLN A N 1
ATOM 1045 C CA . GLN A 1 129 ? -7.608 13.850 9.177 1.00 89.56 129 GLN A CA 1
ATOM 1046 C C . GLN A 1 129 ? -8.329 12.764 9.976 1.00 89.56 129 GLN A C 1
ATOM 1048 O O . GLN A 1 129 ? -9.205 13.093 10.781 1.00 89.56 129 GLN A O 1
ATOM 1053 N N . PHE A 1 130 ? -7.967 11.494 9.786 1.00 90.69 130 PHE A N 1
ATOM 1054 C CA . PHE A 1 130 ? -8.503 10.382 10.564 1.00 90.69 130 PHE A CA 1
ATOM 1055 C C . PHE A 1 130 ? -8.171 10.545 12.048 1.00 90.69 130 PHE A C 1
ATOM 1057 O O . PHE A 1 130 ? -9.084 10.536 12.873 1.00 90.69 130 PHE A O 1
ATOM 1064 N N . ILE A 1 131 ? -6.900 10.767 12.391 1.00 88.69 131 ILE A N 1
ATOM 1065 C CA . ILE A 1 131 ? -6.448 10.909 13.783 1.00 88.69 131 ILE A CA 1
ATOM 1066 C C . ILE A 1 131 ? -7.133 12.107 14.451 1.00 88.69 131 ILE A C 1
ATOM 1068 O O . ILE A 1 131 ? -7.656 11.984 15.559 1.00 88.69 131 ILE A O 1
ATOM 1072 N N . HIS A 1 132 ? -7.197 13.252 13.770 1.00 88.81 132 HIS A N 1
ATOM 1073 C CA . HIS A 1 132 ? -7.835 14.453 14.309 1.00 88.81 132 HIS A CA 1
ATOM 1074 C C . HIS A 1 132 ? -9.354 14.322 14.444 1.00 88.81 132 HIS A C 1
ATOM 1076 O O . HIS A 1 132 ? -9.918 14.813 15.421 1.00 88.81 132 HIS A O 1
ATOM 1082 N N . SER A 1 133 ? -10.020 13.663 13.493 1.00 84.69 133 SER A N 1
ATOM 1083 C CA . SER A 1 133 ? -11.480 13.515 13.515 1.00 84.69 133 SER A CA 1
ATOM 1084 C C . SER A 1 133 ? -11.947 12.445 14.496 1.00 84.69 133 SER A C 1
ATOM 1086 O O . SER A 1 133 ? -13.031 12.575 15.057 1.00 84.69 133 SER A O 1
ATOM 1088 N N . THR A 1 134 ? -11.161 11.382 14.678 1.00 82.69 134 THR A N 1
ATOM 1089 C CA . THR A 1 134 ? -11.583 10.198 15.441 1.00 82.69 134 THR A CA 1
ATOM 1090 C C . THR A 1 134 ? -10.930 10.052 16.803 1.00 82.69 134 THR A C 1
ATOM 1092 O O . THR A 1 134 ? -11.421 9.283 17.625 1.00 82.69 134 THR A O 1
ATOM 1095 N N . GLN A 1 135 ? -9.831 10.772 17.050 1.00 83.81 135 GLN A N 1
ATOM 1096 C CA . GLN A 1 135 ? -8.972 10.599 18.226 1.00 83.81 135 GLN A CA 1
ATOM 1097 C C . GLN A 1 135 ? -8.430 9.166 18.380 1.00 83.81 135 GLN A C 1
ATOM 1099 O O . GLN A 1 135 ? -7.917 8.799 19.439 1.00 83.81 135 GLN A O 1
ATOM 1104 N N . LEU A 1 136 ? -8.524 8.346 17.327 1.00 82.81 136 LEU A N 1
ATOM 1105 C CA . LEU A 1 136 ? -7.982 7.001 17.304 1.00 82.81 136 LEU A CA 1
ATOM 1106 C C . LEU A 1 136 ? -6.530 7.014 16.823 1.00 82.81 136 LEU A C 1
ATOM 1108 O O . LEU A 1 136 ? -6.195 7.708 15.860 1.00 82.81 136 LEU A O 1
ATOM 1112 N N . PRO A 1 137 ? -5.657 6.207 17.448 1.00 83.31 137 PRO A N 1
ATOM 1113 C CA . PRO A 1 137 ? -4.341 5.921 16.902 1.00 83.31 137 PRO A CA 1
ATOM 1114 C C . PRO A 1 137 ? -4.412 5.385 15.469 1.00 83.31 137 PRO A C 1
ATOM 1116 O O . PRO A 1 137 ? -5.303 4.605 15.133 1.00 83.31 137 PRO A O 1
ATOM 1119 N N . GLN A 1 138 ? -3.393 5.708 14.665 1.00 84.56 138 GLN A N 1
ATOM 1120 C CA . GLN A 1 138 ? -3.209 5.181 13.306 1.00 84.56 138 GLN A CA 1
ATOM 1121 C C . GLN A 1 138 ? -3.342 3.654 13.226 1.00 84.56 138 GLN A C 1
ATOM 1123 O O . GLN A 1 138 ? -3.778 3.134 12.205 1.00 84.56 138 GLN A O 1
ATOM 1128 N N . LEU A 1 139 ? -2.965 2.938 14.288 1.00 83.62 139 LEU A N 1
ATOM 1129 C CA . LEU A 1 139 ? -3.001 1.477 14.341 1.00 83.62 139 LEU A CA 1
ATOM 1130 C C . LEU A 1 139 ? -4.415 0.896 14.154 1.00 83.62 139 LEU A C 1
ATOM 1132 O O . LEU A 1 139 ? -4.548 -0.268 13.810 1.00 83.62 139 LEU A O 1
ATOM 1136 N N . PHE A 1 140 ? -5.456 1.704 14.368 1.00 84.31 140 PHE A N 1
ATOM 1137 C CA . PHE A 1 140 ? -6.852 1.318 14.163 1.00 84.31 140 PHE A CA 1
ATOM 1138 C C . PHE A 1 140 ? -7.450 1.902 12.870 1.00 84.31 140 PHE A C 1
ATOM 1140 O O . PHE A 1 140 ? -8.660 1.816 12.665 1.00 84.31 140 PHE A O 1
ATOM 1147 N N . CYS A 1 141 ? -6.630 2.512 12.004 1.00 84.44 141 CYS A N 1
ATOM 1148 C CA . CYS A 1 141 ? -7.037 3.064 10.707 1.00 84.44 141 CYS A CA 1
ATOM 1149 C C . CYS A 1 141 ? -7.209 1.941 9.669 1.00 84.44 141 CYS A C 1
ATOM 1151 O O . CYS A 1 141 ? -6.518 1.876 8.653 1.00 84.44 141 CYS A O 1
ATOM 1153 N N . GLU A 1 142 ? -8.128 1.027 9.961 1.00 87.19 142 GLU A N 1
ATOM 1154 C CA . GLU A 1 142 ? -8.532 -0.064 9.083 1.00 87.19 142 GLU A CA 1
ATOM 1155 C C . GLU A 1 142 ? -10.047 -0.208 9.138 1.00 87.19 142 GLU A C 1
ATOM 1157 O O . GLU A 1 142 ? -10.650 -0.202 10.216 1.00 87.19 142 GLU A O 1
ATOM 1162 N N . THR A 1 143 ? -10.671 -0.387 7.974 1.00 88.38 143 THR A N 1
ATOM 1163 C CA . THR A 1 143 ? -12.135 -0.490 7.879 1.00 88.38 143 THR A CA 1
ATOM 1164 C C . THR A 1 143 ? -12.689 -1.616 8.750 1.00 88.38 143 THR A C 1
ATOM 1166 O O . THR A 1 143 ? -13.669 -1.421 9.465 1.00 88.38 143 THR A O 1
ATOM 1169 N N . LYS A 1 144 ? -12.000 -2.763 8.776 1.00 88.75 144 LYS A N 1
ATOM 1170 C CA . LYS A 1 144 ? -12.368 -3.937 9.580 1.00 88.75 144 LYS A CA 1
ATOM 1171 C C . LYS A 1 144 ? -12.373 -3.663 11.082 1.00 88.75 144 LYS A C 1
ATOM 1173 O O . LYS A 1 144 ? -13.260 -4.135 11.785 1.00 88.75 144 LYS A O 1
ATOM 1178 N N . ILE A 1 145 ? -11.381 -2.925 11.578 1.00 87.12 145 ILE A N 1
ATOM 1179 C CA . ILE A 1 145 ? -11.255 -2.611 13.006 1.00 87.12 145 ILE A CA 1
ATOM 1180 C C . ILE A 1 145 ? -12.380 -1.665 13.426 1.00 87.12 145 ILE A C 1
ATOM 1182 O O . ILE A 1 145 ? -13.022 -1.870 14.454 1.00 87.12 145 ILE A O 1
ATOM 1186 N N . ILE A 1 146 ? -12.663 -0.659 12.600 1.00 88.56 146 ILE A N 1
ATOM 1187 C CA . ILE A 1 146 ? -13.738 0.300 12.861 1.00 88.56 146 ILE A CA 1
ATOM 1188 C C . ILE A 1 146 ? -15.104 -0.391 12.809 1.00 88.56 146 ILE A C 1
ATOM 1190 O O . ILE A 1 146 ? -15.959 -0.107 13.645 1.00 88.56 146 ILE A O 1
ATOM 1194 N N . ASP A 1 147 ? -15.291 -1.351 11.901 1.00 88.50 147 ASP A N 1
ATOM 119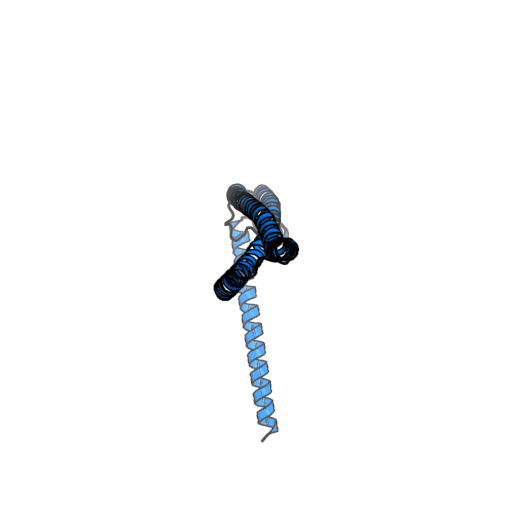5 C CA . ASP A 1 147 ? -16.492 -2.188 11.868 1.00 88.50 147 ASP A CA 1
ATOM 1196 C C . ASP A 1 147 ? -16.661 -3.014 13.147 1.00 88.50 147 ASP A C 1
ATOM 1198 O O . ASP A 1 147 ? -17.766 -3.071 13.689 1.00 88.50 147 ASP A O 1
ATOM 1202 N N . LYS A 1 148 ? -15.573 -3.578 13.693 1.00 89.38 148 LYS A N 1
ATOM 1203 C CA . LYS A 1 148 ? -15.615 -4.224 15.014 1.00 89.38 148 LYS A CA 1
ATOM 1204 C C . LYS A 1 148 ? -16.015 -3.232 16.110 1.00 89.38 148 LYS A C 1
ATOM 1206 O O . LYS A 1 148 ? -16.857 -3.563 16.937 1.00 89.38 148 LYS A O 1
ATOM 1211 N N . PHE A 1 149 ? -15.492 -2.002 16.097 1.00 89.19 149 PHE A N 1
ATOM 1212 C CA . PHE A 1 149 ? -15.840 -0.986 17.103 1.00 89.19 149 PHE A CA 1
ATOM 1213 C C . PHE A 1 149 ? -17.314 -0.575 17.038 1.00 89.19 149 PHE A C 1
ATOM 1215 O O . PHE A 1 149 ? -17.956 -0.443 18.079 1.00 89.19 149 PHE A O 1
ATOM 1222 N N . ILE A 1 150 ? -17.873 -0.429 15.833 1.00 87.62 150 ILE A N 1
ATOM 1223 C CA . ILE A 1 150 ? -19.313 -0.205 15.644 1.00 87.62 150 ILE A CA 1
ATOM 1224 C C . ILE A 1 150 ? -20.107 -1.412 16.172 1.00 87.62 150 ILE A C 1
ATOM 1226 O O . ILE A 1 150 ? -21.092 -1.235 16.885 1.00 87.62 150 ILE A O 1
ATOM 1230 N N . GLY A 1 151 ? -19.640 -2.637 15.914 1.00 87.00 151 GLY A N 1
ATOM 1231 C CA . GLY A 1 151 ? -20.224 -3.855 16.478 1.00 87.00 151 GLY A CA 1
ATOM 1232 C C . GLY A 1 151 ? -20.208 -3.885 18.011 1.00 87.00 151 GLY A C 1
ATOM 1233 O O . GLY A 1 151 ? -21.204 -4.259 18.627 1.00 87.00 151 GLY A O 1
ATOM 1234 N N . TYR A 1 152 ? -19.126 -3.436 18.650 1.00 88.50 152 TYR A N 1
ATOM 1235 C CA . TYR A 1 152 ? -19.048 -3.348 20.112 1.00 88.50 152 TYR A CA 1
ATOM 1236 C C . TYR A 1 152 ? -20.035 -2.332 20.700 1.00 88.50 152 TYR A C 1
ATOM 1238 O O . TYR A 1 152 ? -20.592 -2.569 21.771 1.00 88.50 152 TYR A O 1
ATOM 1246 N N . LEU A 1 153 ? -20.312 -1.238 19.991 1.00 85.62 153 LEU A N 1
ATOM 1247 C CA . LEU A 1 153 ? -21.321 -0.255 20.399 1.00 85.62 153 LEU A CA 1
ATOM 1248 C C . LEU A 1 153 ? -22.749 -0.788 20.284 1.00 85.62 153 LEU A C 1
ATOM 1250 O O . LEU A 1 153 ? -23.567 -0.570 21.185 1.00 85.62 153 LEU A O 1
ATOM 1254 N N . ASP A 1 154 ? -23.042 -1.461 19.172 1.00 83.62 154 ASP A N 1
ATOM 1255 C CA . ASP A 1 154 ? -24.397 -1.889 18.832 1.00 83.62 154 ASP A CA 1
ATOM 1256 C C . ASP A 1 154 ? -24.779 -3.193 19.563 1.00 83.62 154 ASP A C 1
ATOM 1258 O O . ASP A 1 154 ? -25.896 -3.309 20.062 1.00 83.62 154 ASP A O 1
ATOM 1262 N N . ILE A 1 155 ? -23.854 -4.154 19.687 1.00 82.12 155 ILE A N 1
ATOM 1263 C CA . ILE A 1 155 ? -24.110 -5.495 20.252 1.00 82.12 155 ILE A CA 1
ATOM 1264 C C . ILE A 1 155 ? -23.692 -5.577 21.723 1.00 82.12 155 ILE A C 1
ATOM 1266 O O . ILE A 1 155 ? -24.454 -6.055 22.561 1.00 82.12 155 ILE A O 1
ATOM 1270 N N . TYR A 1 156 ? -22.483 -5.110 22.042 1.00 74.81 156 TYR A N 1
ATOM 1271 C CA . TYR A 1 156 ? -21.887 -5.251 23.378 1.00 74.81 156 TYR A CA 1
ATOM 1272 C C . TYR A 1 156 ? -22.141 -4.041 24.281 1.00 74.81 156 TYR A C 1
ATOM 1274 O O . TYR A 1 156 ? -21.656 -4.013 25.407 1.00 74.81 156 TYR A O 1
ATOM 1282 N N . GLN A 1 157 ? -22.918 -3.066 23.792 1.00 77.25 157 GLN A N 1
ATOM 1283 C CA . GLN A 1 157 ? -23.273 -1.836 24.498 1.00 77.25 157 GLN A CA 1
ATOM 1284 C C . GLN A 1 157 ? -22.062 -1.101 25.085 1.00 77.25 157 GLN A C 1
ATOM 1286 O O . GLN A 1 157 ? -22.171 -0.504 26.146 1.00 77.25 157 GLN A O 1
ATOM 1291 N N . ALA A 1 158 ? -20.917 -1.126 24.398 1.00 80.06 158 ALA A N 1
ATOM 1292 C CA . ALA A 1 158 ? -19.763 -0.355 24.837 1.00 80.06 158 ALA A CA 1
ATOM 1293 C C . ALA A 1 158 ? -20.139 1.133 24.932 1.00 80.06 158 ALA A C 1
ATOM 1295 O O . ALA A 1 158 ? -20.704 1.694 23.994 1.00 80.06 158 ALA A O 1
ATOM 1296 N N . ASP A 1 159 ? -19.801 1.785 26.040 1.00 78.06 159 ASP A N 1
ATOM 1297 C CA . ASP A 1 159 ? -20.209 3.174 26.294 1.00 78.06 159 ASP A CA 1
ATOM 1298 C C . ASP A 1 159 ? -19.102 4.176 25.946 1.00 78.06 159 ASP A C 1
ATOM 1300 O O . ASP A 1 159 ? -19.286 5.396 25.967 1.00 78.06 159 ASP A O 1
ATOM 1304 N N . SER A 1 160 ? -17.910 3.674 25.616 1.00 83.44 160 SER A N 1
ATOM 1305 C CA . SER A 1 160 ? -16.757 4.508 25.301 1.00 83.44 160 SER A CA 1
ATOM 1306 C C . SER A 1 160 ? -15.805 3.871 24.294 1.00 83.44 160 SER A C 1
ATOM 1308 O O . SER A 1 160 ? -15.681 2.651 24.175 1.00 83.44 160 SER A O 1
ATOM 1310 N N . LEU A 1 161 ? -15.025 4.725 23.627 1.00 82.75 161 LEU A N 1
ATOM 1311 C CA . LEU A 1 161 ? -13.932 4.301 22.752 1.00 82.75 161 LEU A CA 1
ATOM 1312 C C . LEU A 1 161 ? -12.898 3.441 23.499 1.00 82.75 161 LEU A C 1
ATOM 1314 O O . LEU A 1 161 ? -12.354 2.491 22.946 1.00 82.75 161 LEU A O 1
ATOM 1318 N N . LYS A 1 162 ? -12.643 3.752 24.777 1.00 84.31 162 LYS A N 1
ATOM 1319 C CA . LYS A 1 162 ? -11.708 3.004 25.630 1.00 84.31 162 LYS A CA 1
ATOM 1320 C C . LYS A 1 162 ? -12.170 1.564 25.841 1.00 84.31 162 LYS A C 1
ATOM 1322 O O . LYS A 1 162 ? -11.344 0.656 25.857 1.00 84.31 162 LYS A O 1
ATOM 1327 N N . GLU A 1 163 ? -13.472 1.367 25.996 1.00 84.50 163 GLU A N 1
ATOM 1328 C CA . GLU A 1 163 ? -14.076 0.048 26.138 1.00 84.50 163 GLU A CA 1
ATOM 1329 C C . GLU A 1 163 ? -14.045 -0.731 24.823 1.00 84.50 163 GLU A C 1
ATOM 1331 O O . GLU A 1 163 ? -13.619 -1.882 24.822 1.00 84.50 163 GLU A O 1
ATOM 1336 N N . CYS A 1 164 ? -14.334 -0.076 23.693 1.00 85.31 164 CYS A N 1
ATOM 1337 C CA . CYS A 1 164 ? -14.162 -0.672 22.363 1.00 85.31 164 CYS A CA 1
ATOM 1338 C C . CYS A 1 164 ? -12.718 -1.161 22.141 1.00 85.31 164 CYS A C 1
ATOM 1340 O O . CYS A 1 164 ? -12.493 -2.291 21.716 1.00 85.31 164 CYS A O 1
ATOM 1342 N N . VAL A 1 165 ? -11.721 -0.338 22.494 1.00 86.56 165 VAL A N 1
ATOM 1343 C CA . VAL A 1 165 ? -10.296 -0.703 22.397 1.00 86.56 165 VAL A CA 1
ATOM 1344 C C . VAL A 1 165 ? -9.936 -1.845 23.351 1.00 86.56 165 VAL A C 1
ATOM 1346 O O . VAL A 1 165 ? -9.102 -2.687 23.017 1.00 86.56 165 VAL A O 1
ATOM 1349 N N . LYS A 1 166 ? -10.532 -1.886 24.547 1.00 88.06 166 LYS A N 1
ATOM 1350 C CA . LYS A 1 166 ? -10.311 -2.970 25.510 1.00 88.06 166 LYS A CA 1
ATOM 1351 C C . LYS A 1 166 ? -10.842 -4.298 24.967 1.00 88.06 166 LYS A C 1
ATOM 1353 O O . LYS A 1 166 ? -10.085 -5.266 24.965 1.00 88.06 166 LYS A O 1
ATOM 1358 N N . LEU A 1 167 ? -12.083 -4.314 24.476 1.00 87.81 167 LEU A N 1
ATOM 1359 C CA . LEU A 1 167 ? -12.715 -5.492 23.874 1.00 87.81 167 LEU A CA 1
ATOM 1360 C C . LEU A 1 167 ? -11.897 -6.008 22.687 1.00 87.81 167 LEU A C 1
ATOM 1362 O O . LEU A 1 167 ? -11.580 -7.191 22.629 1.00 87.81 167 LEU A O 1
ATOM 1366 N N . TYR A 1 168 ? -11.439 -5.105 21.819 1.00 89.12 168 TYR A N 1
ATOM 1367 C CA . TYR A 1 168 ? -10.571 -5.460 20.697 1.00 89.12 168 TYR A CA 1
ATOM 1368 C C . TYR A 1 168 ? -9.269 -6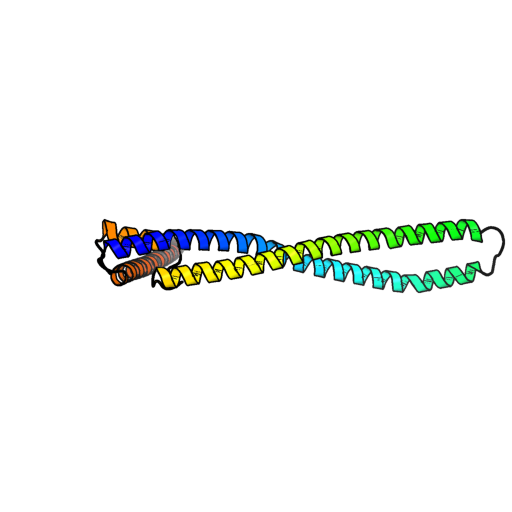.147 21.131 1.00 89.12 168 TYR A C 1
ATOM 1370 O O . TYR A 1 168 ? -8.896 -7.181 20.587 1.00 89.12 168 TYR A O 1
ATOM 1378 N N . LYS A 1 169 ? -8.581 -5.607 22.145 1.00 87.75 169 LYS A N 1
ATOM 1379 C CA . LYS A 1 169 ? -7.337 -6.201 22.669 1.00 87.75 169 LYS A CA 1
ATOM 1380 C C . LYS A 1 169 ? -7.563 -7.525 23.398 1.00 87.75 169 LYS A C 1
ATOM 1382 O O . LYS A 1 169 ? -6.647 -8.338 23.501 1.00 87.75 169 LYS A O 1
ATOM 1387 N N . GLU A 1 170 ? -8.731 -7.722 23.998 1.00 88.56 170 GLU A N 1
ATOM 1388 C CA . GLU A 1 170 ? -9.110 -9.012 24.580 1.00 88.56 170 GLU A CA 1
ATOM 1389 C C . GLU A 1 170 ? -9.336 -10.055 23.485 1.00 88.56 170 GLU A C 1
ATOM 1391 O O . GLU A 1 170 ? -8.777 -11.145 23.581 1.00 88.56 170 GLU A O 1
ATOM 1396 N N . GLU A 1 171 ? -10.036 -9.687 22.412 1.00 87.50 171 GLU A N 1
ATOM 1397 C CA . GLU A 1 171 ? -10.244 -10.544 21.242 1.00 87.50 171 GLU A CA 1
ATOM 1398 C C . GLU A 1 171 ? -8.915 -10.920 20.566 1.00 87.50 171 GLU A C 1
ATOM 1400 O O . GLU A 1 171 ? -8.659 -12.098 20.340 1.00 87.50 171 GLU A O 1
ATOM 1405 N N . GLU A 1 172 ? -8.014 -9.954 20.357 1.00 86.56 172 GLU A N 1
ATOM 1406 C CA . GLU A 1 172 ? -6.684 -10.191 19.773 1.00 86.56 172 GLU A CA 1
ATOM 1407 C C . GLU A 1 172 ? -5.831 -11.140 20.635 1.00 86.56 172 GLU A C 1
ATOM 1409 O O . GLU A 1 172 ? -5.171 -12.045 20.123 1.00 86.56 172 GLU A O 1
ATOM 1414 N N . ARG A 1 173 ? -5.879 -10.993 21.968 1.00 87.69 173 ARG A N 1
ATOM 1415 C CA . ARG A 1 173 ? -5.203 -11.930 22.881 1.00 87.69 173 ARG A CA 1
ATOM 1416 C C . ARG A 1 173 ? -5.806 -13.328 22.814 1.00 87.69 173 ARG A C 1
ATOM 1418 O O . ARG A 1 173 ? -5.069 -14.306 22.891 1.00 87.69 173 ARG A O 1
ATOM 1425 N N . HIS A 1 174 ? -7.126 -13.437 22.693 1.00 88.25 174 HIS A N 1
ATOM 1426 C CA . HIS A 1 174 ? -7.791 -14.731 22.571 1.00 88.25 174 HIS A CA 1
ATOM 1427 C C . HIS A 1 174 ? -7.450 -15.417 21.243 1.00 88.25 174 HIS A C 1
ATOM 1429 O O . HIS A 1 174 ? -7.174 -16.615 21.249 1.00 88.25 174 HIS A O 1
ATOM 1435 N N . GLU A 1 175 ? -7.396 -14.678 20.132 1.00 86.00 175 GLU A N 1
ATOM 1436 C CA . GLU A 1 175 ? -6.959 -15.206 18.832 1.00 86.00 175 GLU A CA 1
ATOM 1437 C C . GLU A 1 175 ? -5.520 -15.740 18.894 1.00 86.00 175 GLU A C 1
ATOM 1439 O O . GLU A 1 175 ? -5.277 -16.872 18.478 1.00 86.00 175 GLU A O 1
ATOM 1444 N N . GLN A 1 176 ? -4.589 -14.999 19.507 1.00 85.50 176 GLN A N 1
ATOM 1445 C CA . GLN A 1 176 ? -3.200 -15.450 19.692 1.00 85.50 176 GLN A CA 1
ATOM 1446 C C . GLN A 1 176 ? -3.099 -16.733 20.529 1.00 85.50 176 GLN A C 1
ATOM 1448 O O . GLN A 1 176 ? -2.313 -17.629 20.221 1.00 85.50 176 GLN A O 1
ATOM 1453 N N . ILE A 1 177 ? -3.907 -16.846 21.587 1.00 85.25 177 ILE A N 1
ATOM 1454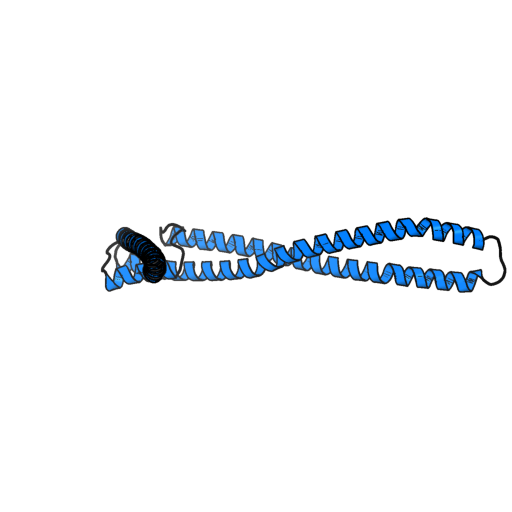 C CA . ILE A 1 177 ? -3.957 -18.057 22.414 1.00 85.25 177 ILE A CA 1
ATOM 1455 C C . ILE A 1 177 ? -4.513 -19.237 21.606 1.00 85.25 177 ILE A C 1
ATOM 1457 O O . ILE A 1 177 ? -3.970 -20.338 21.685 1.00 85.25 177 ILE A O 1
ATOM 1461 N N . LEU A 1 178 ? -5.573 -19.029 20.820 1.00 84.19 178 LEU A N 1
ATOM 1462 C CA . LEU A 1 178 ? -6.171 -20.0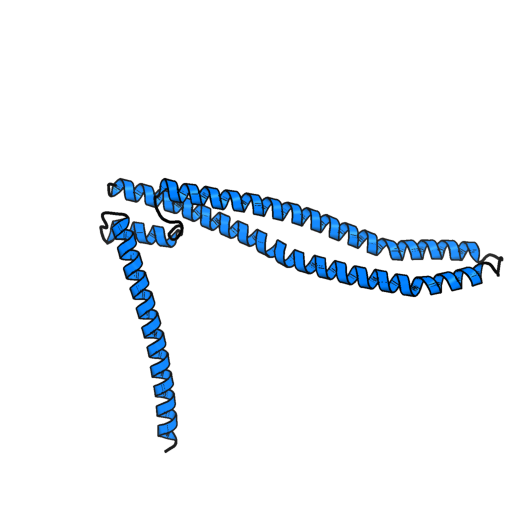73 19.984 1.00 84.19 178 LEU A CA 1
ATOM 1463 C C . LEU A 1 178 ? -5.213 -20.569 18.897 1.00 84.19 178 LEU A C 1
ATOM 1465 O O . LEU A 1 178 ? -5.143 -21.775 18.661 1.00 84.19 178 LEU A O 1
ATOM 1469 N N . GLU A 1 179 ? -4.459 -19.668 18.269 1.00 84.81 179 GLU A N 1
ATOM 1470 C CA . GLU A 1 179 ? -3.424 -20.026 17.297 1.00 84.81 179 GLU A CA 1
ATOM 1471 C C . GLU A 1 179 ? -2.321 -20.865 17.958 1.00 84.81 179 GLU A C 1
ATOM 1473 O O . GLU A 1 179 ? -2.009 -21.957 17.479 1.00 84.81 179 GLU A O 1
ATOM 1478 N N . GLY A 1 180 ? -1.840 -20.441 19.133 1.00 80.50 180 GLY A N 1
ATOM 1479 C CA . GLY A 1 180 ? -0.867 -21.202 19.921 1.00 80.50 180 GLY A CA 1
ATOM 1480 C C . GLY A 1 180 ? -1.365 -22.595 20.331 1.00 80.50 180 GLY A C 1
ATOM 1481 O O . GLY A 1 180 ? -0.619 -23.570 20.248 1.00 80.50 180 GLY A O 1
ATOM 1482 N N . ILE A 1 181 ? -2.640 -22.730 20.715 1.00 83.50 181 ILE A N 1
ATOM 1483 C CA . ILE A 1 181 ? -3.265 -24.039 20.987 1.00 83.50 181 ILE A CA 1
ATOM 1484 C C . ILE A 1 181 ? -3.327 -24.890 19.712 1.00 83.50 181 ILE A C 1
ATOM 1486 O O . ILE A 1 181 ? -3.096 -26.100 19.761 1.00 83.50 181 ILE A O 1
ATOM 1490 N N . GLY A 1 182 ? -3.642 -24.277 18.569 1.00 85.19 182 GLY A N 1
ATOM 1491 C CA . GLY A 1 182 ? -3.676 -24.946 17.272 1.00 85.19 182 GLY A CA 1
ATOM 1492 C C . GLY A 1 182 ? -2.323 -25.540 16.886 1.00 85.19 182 GLY A C 1
ATOM 1493 O O . GLY A 1 182 ? -2.266 -26.687 16.438 1.00 85.19 182 GLY A O 1
ATOM 1494 N N . ASP A 1 183 ? -1.239 -24.804 17.109 1.00 86.44 183 ASP A N 1
ATOM 1495 C CA . ASP A 1 183 ? 0.116 -25.284 16.839 1.00 86.44 183 ASP A CA 1
ATOM 1496 C C . ASP A 1 183 ? 0.553 -26.364 17.829 1.00 86.44 183 ASP A C 1
ATOM 1498 O O . ASP A 1 183 ? 1.042 -27.412 17.405 1.00 86.44 183 ASP A O 1
ATOM 1502 N N . LEU A 1 184 ? 0.244 -26.202 19.120 1.00 83.31 184 LEU A N 1
ATOM 1503 C CA . LEU A 1 184 ? 0.491 -27.238 20.125 1.00 83.31 184 LEU A CA 1
ATOM 1504 C C . LEU A 1 184 ? -0.236 -28.549 19.777 1.00 83.31 184 LEU A C 1
ATOM 1506 O O . LEU A 1 184 ? 0.314 -29.640 19.917 1.00 83.31 184 LEU A O 1
ATOM 1510 N N . LYS A 1 185 ? -1.471 -28.462 19.267 1.00 84.50 185 LYS A N 1
ATOM 1511 C CA . LYS A 1 185 ? -2.237 -29.630 18.814 1.00 84.50 185 LYS A CA 1
ATOM 1512 C C . LYS A 1 185 ? -1.573 -30.322 17.620 1.00 84.50 185 LYS A C 1
ATOM 1514 O O . LYS A 1 185 ? -1.562 -31.552 17.577 1.00 84.50 185 LYS A O 1
ATOM 1519 N N . LYS A 1 186 ? -1.022 -29.567 16.662 1.00 86.25 186 LYS A N 1
ATOM 1520 C CA . LYS A 1 186 ? -0.260 -30.140 15.536 1.00 86.25 186 LYS A CA 1
ATOM 1521 C C . LYS A 1 186 ? 1.001 -30.844 16.030 1.00 86.25 186 LYS A C 1
ATOM 1523 O O . LYS A 1 186 ? 1.289 -31.941 15.563 1.00 86.25 186 LYS A O 1
ATOM 1528 N N . GLU A 1 187 ? 1.718 -30.253 16.984 1.00 83.31 187 GLU A N 1
ATOM 1529 C CA . GLU A 1 187 ? 2.909 -30.866 17.580 1.00 83.31 187 GLU A CA 1
ATOM 1530 C C . GLU A 1 187 ? 2.572 -32.159 18.327 1.00 83.31 187 GLU A C 1
ATOM 1532 O O . GLU A 1 187 ? 3.223 -33.177 18.105 1.00 83.31 187 GLU A O 1
ATOM 1537 N N . ILE A 1 188 ? 1.515 -32.160 19.145 1.00 81.38 188 ILE A N 1
ATOM 1538 C CA . ILE A 1 188 ? 1.042 -33.359 19.851 1.00 81.38 188 ILE A CA 1
ATOM 1539 C C . ILE A 1 188 ? 0.620 -34.447 18.860 1.00 81.38 188 ILE A C 1
ATOM 1541 O O . ILE A 1 188 ? 0.964 -35.608 19.065 1.00 81.38 188 ILE A O 1
ATOM 1545 N N . SER A 1 189 ? -0.073 -34.091 17.772 1.00 79.12 189 SER A N 1
ATOM 1546 C CA . SER A 1 189 ? -0.422 -35.047 16.712 1.00 79.12 189 SER A CA 1
ATOM 1547 C C . SER A 1 189 ? 0.830 -35.637 16.065 1.00 79.12 189 SER A C 1
ATOM 1549 O O . SER A 1 189 ? 0.953 -36.850 15.975 1.00 79.12 189 SER A O 1
ATOM 1551 N N . ALA A 1 190 ? 1.801 -34.800 15.695 1.00 82.00 190 ALA A N 1
ATOM 1552 C CA . ALA A 1 190 ? 3.041 -35.251 15.069 1.00 82.00 190 ALA A CA 1
ATOM 1553 C C . ALA A 1 190 ? 3.905 -36.116 16.004 1.00 82.00 190 ALA A C 1
ATOM 1555 O O . ALA A 1 190 ? 4.618 -37.010 15.545 1.00 82.00 190 ALA A O 1
ATOM 1556 N N . VAL A 1 191 ? 3.869 -35.857 17.314 1.00 80.81 191 VAL A N 1
ATOM 1557 C CA . VAL A 1 191 ? 4.496 -36.723 18.320 1.00 80.81 191 VAL A CA 1
ATOM 1558 C C . VAL A 1 191 ? 3.727 -38.035 18.444 1.00 80.81 191 VAL A C 1
ATOM 1560 O O . VAL A 1 191 ? 4.355 -39.088 18.432 1.00 80.81 191 VAL A O 1
ATOM 1563 N N . GLY A 1 192 ? 2.395 -37.993 18.507 1.00 72.69 192 GLY A N 1
ATOM 1564 C CA . GLY A 1 192 ? 1.540 -39.182 18.543 1.00 72.69 192 GLY A CA 1
ATOM 1565 C C . GLY A 1 192 ? 1.775 -40.110 17.351 1.00 72.69 192 GLY A C 1
ATOM 1566 O O . GLY A 1 192 ? 1.983 -41.304 17.548 1.00 72.69 192 GLY A O 1
ATOM 1567 N N . ASP A 1 193 ? 1.863 -39.551 16.144 1.00 73.31 193 ASP A N 1
ATOM 1568 C CA . ASP A 1 193 ? 2.158 -40.299 14.919 1.00 73.31 193 ASP A CA 1
ATOM 1569 C C . ASP A 1 193 ? 3.548 -40.951 14.984 1.00 73.31 193 ASP A C 1
ATOM 1571 O O . ASP A 1 193 ? 3.705 -42.126 14.661 1.00 73.31 193 ASP A O 1
ATOM 1575 N N . LYS A 1 194 ? 4.562 -40.232 15.489 1.00 73.94 194 LYS A N 1
ATOM 1576 C CA . LYS A 1 194 ? 5.912 -40.787 15.692 1.00 73.94 194 LYS A CA 1
ATOM 1577 C C . LYS A 1 194 ? 5.953 -41.891 16.749 1.00 73.94 194 LYS A C 1
ATOM 1579 O O . LYS A 1 194 ? 6.710 -42.842 16.589 1.00 73.94 194 LYS A O 1
ATOM 1584 N N . VAL A 1 195 ? 5.186 -41.770 17.834 1.00 70.69 195 VAL A N 1
ATOM 1585 C CA . VAL A 1 195 ? 5.113 -42.805 18.880 1.00 70.69 195 VAL A CA 1
ATOM 1586 C C . VAL A 1 195 ? 4.376 -44.044 18.367 1.00 70.69 195 VAL A C 1
ATOM 1588 O O . VAL A 1 195 ? 4.823 -45.160 18.626 1.00 70.69 195 VAL A O 1
ATOM 1591 N N . SER A 1 196 ? 3.305 -43.861 17.591 1.00 64.00 196 SER A N 1
ATOM 1592 C CA . SER A 1 196 ? 2.585 -44.951 16.922 1.00 64.00 196 SER A CA 1
ATOM 1593 C C . SER A 1 196 ? 3.493 -45.719 15.957 1.00 64.00 196 SER A C 1
ATOM 1595 O O . SER A 1 196 ? 3.544 -46.945 16.005 1.00 64.00 196 SER A O 1
ATOM 1597 N N . ASP A 1 197 ? 4.274 -45.005 15.143 1.00 66.94 197 ASP A N 1
ATOM 1598 C CA . ASP A 1 197 ? 5.177 -45.596 14.144 1.00 66.94 197 ASP A CA 1
ATOM 1599 C C . ASP A 1 197 ? 6.367 -46.350 14.778 1.00 66.94 197 ASP A C 1
ATOM 1601 O O . ASP A 1 197 ? 6.940 -47.258 14.178 1.00 66.94 197 ASP A O 1
ATOM 1605 N N . VAL A 1 198 ? 6.743 -46.000 16.015 1.00 66.12 198 VAL A N 1
ATOM 1606 C CA . VAL A 1 198 ? 7.718 -46.759 16.819 1.00 66.12 198 VAL A CA 1
ATOM 1607 C C . VAL A 1 198 ? 7.069 -47.985 17.463 1.00 66.12 198 VAL A C 1
ATOM 1609 O O . VAL A 1 198 ? 7.694 -49.041 17.503 1.00 66.12 198 VAL A O 1
ATOM 1612 N N . SER A 1 199 ? 5.824 -47.872 17.933 1.00 57.81 199 SER A N 1
ATOM 1613 C CA . SER A 1 199 ? 5.086 -48.987 18.537 1.00 57.81 199 SER A CA 1
ATOM 1614 C C . SER A 1 199 ? 4.7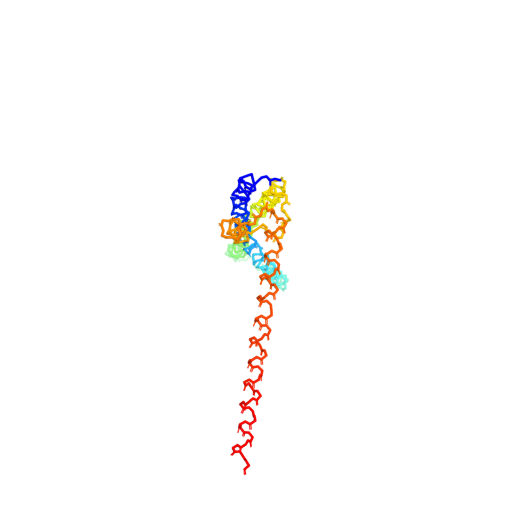64 -50.110 17.547 1.00 57.81 199 SER A C 1
ATOM 1616 O O . SER A 1 199 ? 4.673 -51.251 17.976 1.00 57.81 199 SER A O 1
ATOM 1618 N N . GLU A 1 200 ? 4.583 -49.821 16.255 1.00 60.62 200 GLU A N 1
ATOM 1619 C CA . GLU A 1 200 ? 4.357 -50.851 15.223 1.00 60.62 200 GLU A CA 1
ATOM 1620 C C . GLU A 1 200 ? 5.639 -51.582 14.783 1.00 60.62 200 GLU A C 1
ATOM 1622 O O . GLU A 1 200 ? 5.565 -52.599 14.094 1.00 60.62 200 GLU A O 1
ATOM 1627 N N . ARG A 1 201 ? 6.826 -51.084 15.161 1.00 54.72 201 ARG A N 1
ATOM 1628 C CA . ARG A 1 201 ? 8.126 -51.678 14.790 1.00 54.72 201 ARG A CA 1
ATOM 1629 C C . ARG A 1 201 ? 8.756 -52.550 15.883 1.00 54.72 201 ARG A C 1
ATOM 1631 O O . ARG A 1 201 ? 9.854 -53.062 15.659 1.00 54.72 201 ARG A O 1
ATOM 1638 N N . ILE A 1 202 ? 8.108 -52.685 17.040 1.00 50.38 202 ILE A N 1
ATOM 1639 C CA . ILE A 1 202 ? 8.529 -53.522 18.180 1.00 50.38 202 ILE A CA 1
ATOM 1640 C C . ILE A 1 202 ? 7.598 -54.729 18.262 1.00 50.38 202 ILE A C 1
ATOM 1642 O O . ILE A 1 202 ? 8.127 -55.850 18.428 1.00 50.38 202 ILE A O 1
#

pLDDT: mean 76.88, std 11.44, range [50.38, 92.62]

Secondary structure (DSSP, 8-state):
--HHHHHHHHHHHHHHHHHHHHHHHHHHHHHHHHHHHHHHHHHHHHHHHHHHHHHHHHHHHHHHHHHHHHT--SSHHHHHHHHHHHHHHHHHHHHHHHHHHHHHHHHHHHHHHHHHHHHHHHHHHHHHHHHHHH---GGG-SHHHHHHHHHHHHTS---SHHHHHHHHHHHHHHHHHHHHHHHHHHHHHHHHHHHHHHHTT-

Foldseek 3Di:
DFLVLLLVLLVVLLVLLVVLVVLVVVLVVLVVVLVVLVVVVVVLVVVVVVVVVVVVVCVVVVVVVVVVVVPDPPPVPPVVVVVVVVVVCVVVVVVVVSVVVVVVSVVVSVVSVVVSVVSVVVSVVSLVVSCVSNVDPSVCSHSVLSVQLSVCCPPVVDGDPVSSVVVVVVVVVVVVVVVVVVVVVVVVVVVVVVVVVVVVVD

Organism: Bacillus cereus (NCBI:txid1396)

Radius of gyration: 34.4 Å; chains: 1; bounding box: 72×68×86 Å

Sequence (202 aa):
MEKEQLREVLTKGKQLAGEYEELNRQYNRVKRPILLSGALLVIILIMLEIIVVSIKKIMPMTLILKDLFITNPGQWPMLIGINVIIVLILLFFPIIRQVTNIYVYFIGKCFLINKQKGLKKEISHTLDQFIHSTQLPQLFCETKIIDKFIGYLDIYQADSLKECVKLYKEEERHEQILEGIGDLKKEISAVGDKVSDVSERI